Protein AF-A0AAT9I4E6-F1 (afdb_monomer)

Secondary structure (DSSP, 8-state):
-------PPP-----PPPPP------------PPPHHHHHHHHHHHHHHHHHHHHHHHHHHT-----GGGSSSTTSS--S--------PPPPS-EEEEEEPSGGGGGT-EEEEEE-SS-EEEEEEEEEESSS--BTTTBEEEEEESB----TT-PPEEEE-PBPTT-S-HHHHHHHHHHHS-SSEEE-TTSSSHHHHHHHHHHHHBTT-SS--GGG---TTTTSPPPPB--EE--SSPPP-

pLDDT: mean 79.53, std 17.93, range [42.03, 98.62]

Mean predicted aligned error: 14.97 Å

Structure (mmCIF, N/CA/C/O backbone):
data_AF-A0AAT9I4E6-F1
#
_entry.id   AF-A0AAT9I4E6-F1
#
loop_
_atom_site.group_PDB
_atom_site.id
_atom_site.type_symbol
_atom_site.label_atom_id
_atom_site.label_alt_id
_atom_site.label_comp_id
_atom_site.label_asym_id
_atom_site.label_entity_id
_atom_site.label_seq_id
_atom_site.pdbx_PDB_ins_code
_atom_site.Cartn_x
_atom_site.Cartn_y
_atom_site.Cartn_z
_atom_site.occupancy
_atom_site.B_iso_or_equiv
_atom_site.auth_seq_id
_atom_site.auth_comp_id
_atom_site.auth_asym_id
_atom_site.auth_atom_id
_atom_site.pdbx_PDB_model_num
ATOM 1 N N . MET A 1 1 ? 58.469 -2.435 26.696 1.00 46.56 1 MET A N 1
ATOM 2 C CA . MET A 1 1 ? 58.457 -0.958 26.634 1.00 46.56 1 MET A CA 1
ATOM 3 C C . MET A 1 1 ? 58.668 -0.538 25.185 1.00 46.56 1 MET A C 1
ATOM 5 O O . MET A 1 1 ? 59.803 -0.496 24.743 1.00 46.56 1 MET A O 1
ATOM 9 N N . HIS A 1 2 ? 57.598 -0.315 24.419 1.00 46.75 2 HIS A N 1
ATOM 10 C CA . HIS A 1 2 ? 57.695 0.202 23.050 1.00 46.75 2 HIS A CA 1
ATOM 11 C C . HIS A 1 2 ? 56.899 1.505 22.969 1.00 46.75 2 HIS A C 1
ATOM 13 O O . HIS A 1 2 ? 55.672 1.503 23.023 1.00 46.75 2 HIS A O 1
ATOM 19 N N . HIS A 1 3 ? 57.640 2.611 22.906 1.00 47.84 3 HIS A N 1
ATOM 20 C CA . HIS A 1 3 ? 57.149 3.952 22.615 1.00 47.84 3 HIS A CA 1
ATOM 21 C C . HIS A 1 3 ? 56.718 4.023 21.147 1.00 47.84 3 HIS A C 1
ATOM 23 O O . HIS A 1 3 ? 57.514 3.715 20.261 1.00 47.84 3 HIS A O 1
ATOM 29 N N . LEU A 1 4 ? 55.492 4.476 20.880 1.00 58.50 4 LEU A N 1
ATOM 30 C CA . LEU A 1 4 ? 55.044 4.823 19.532 1.00 58.50 4 LEU A CA 1
ATOM 31 C C . LEU A 1 4 ? 54.516 6.259 19.534 1.00 58.50 4 LEU A C 1
ATOM 33 O O . LEU A 1 4 ? 53.600 6.610 20.275 1.00 58.50 4 LEU A O 1
ATOM 37 N N . LEU A 1 5 ? 55.202 7.087 18.742 1.00 59.53 5 LEU A N 1
ATOM 38 C CA . LEU A 1 5 ? 55.040 8.530 18.614 1.00 59.53 5 LEU A CA 1
ATOM 39 C C . LEU A 1 5 ? 53.662 8.920 18.059 1.00 59.53 5 LEU A C 1
ATOM 41 O O . LEU A 1 5 ? 53.265 8.463 16.987 1.00 59.53 5 LEU A O 1
ATOM 45 N N . GLN A 1 6 ? 53.001 9.867 18.726 1.00 57.88 6 GLN A N 1
ATOM 46 C CA . GLN A 1 6 ? 51.886 10.639 18.175 1.00 57.88 6 GLN A CA 1
ATOM 47 C C . GLN A 1 6 ? 52.426 11.775 17.292 1.00 57.88 6 GLN A C 1
ATOM 49 O O . GLN A 1 6 ? 53.184 12.629 17.749 1.00 57.88 6 GLN A O 1
ATOM 54 N N . LYS A 1 7 ? 52.028 11.795 16.014 1.00 61.72 7 LYS A N 1
ATOM 55 C CA . LYS A 1 7 ? 52.248 12.926 15.101 1.00 61.72 7 LYS A CA 1
ATOM 56 C C . LYS A 1 7 ? 51.013 13.825 15.115 1.00 61.72 7 LYS A C 1
ATOM 58 O O . LYS A 1 7 ? 49.943 13.415 14.673 1.00 61.72 7 LYS A O 1
ATOM 63 N N . HIS A 1 8 ? 51.177 15.052 15.594 1.00 56.16 8 HIS A N 1
ATOM 64 C CA . HIS A 1 8 ? 50.179 16.111 15.475 1.00 56.16 8 HIS A CA 1
ATOM 65 C C . HIS A 1 8 ? 50.241 16.717 14.067 1.00 56.16 8 HIS A C 1
ATOM 67 O O . HIS A 1 8 ? 51.306 17.138 13.622 1.00 56.16 8 HIS A O 1
ATOM 73 N N . SER A 1 9 ? 49.103 16.759 13.369 1.00 66.50 9 SER A N 1
ATOM 74 C CA . SER A 1 9 ? 48.950 17.497 12.109 1.00 66.50 9 SER A CA 1
ATOM 75 C C . SER A 1 9 ? 48.307 18.852 12.392 1.00 66.50 9 SER A C 1
ATOM 77 O O . SER A 1 9 ? 47.292 18.930 13.082 1.00 66.50 9 SER A O 1
ATOM 79 N N . ALA A 1 10 ? 48.933 19.913 11.886 1.00 54.28 10 ALA A N 1
ATOM 80 C CA . ALA A 1 10 ? 48.506 21.296 12.045 1.00 54.28 10 ALA A CA 1
ATOM 81 C C . ALA A 1 10 ? 47.380 21.647 11.059 1.00 54.28 10 ALA A C 1
ATOM 83 O O . ALA A 1 10 ? 47.494 21.402 9.859 1.00 54.28 10 ALA A O 1
ATOM 84 N N . THR A 1 11 ? 46.312 22.260 11.566 1.00 58.81 11 THR A N 1
ATOM 85 C CA . THR A 1 11 ? 45.179 22.748 10.771 1.00 58.81 11 THR A CA 1
ATOM 86 C C . THR A 1 11 ? 45.408 24.211 10.392 1.00 58.81 11 THR A C 1
ATOM 88 O O . THR A 1 11 ? 45.395 25.094 11.249 1.00 58.81 11 THR A O 1
ATOM 91 N N . THR A 1 12 ? 45.609 24.487 9.103 1.00 64.38 12 THR A N 1
ATOM 92 C CA . THR A 1 12 ? 45.688 25.851 8.560 1.00 64.38 12 THR A CA 1
ATOM 93 C C . THR A 1 12 ? 44.283 26.421 8.356 1.00 64.38 12 THR A C 1
ATOM 95 O O . THR A 1 12 ? 43.506 25.918 7.548 1.00 64.38 12 THR A O 1
ATOM 98 N N . VAL A 1 13 ? 43.959 27.497 9.074 1.00 60.12 13 VAL A N 1
ATOM 99 C CA . VAL A 1 13 ? 42.713 28.263 8.917 1.00 60.12 13 VAL A CA 1
ATOM 100 C C . VAL A 1 13 ? 42.859 29.217 7.728 1.00 60.12 13 VAL A C 1
ATOM 102 O O . VAL A 1 13 ? 43.607 30.191 7.797 1.00 60.12 13 VAL A O 1
ATOM 105 N N . GLN A 1 14 ? 42.140 28.959 6.632 1.00 59.75 14 GLN A N 1
ATOM 106 C CA . GLN A 1 14 ? 42.026 29.916 5.530 1.00 59.75 14 GLN A CA 1
ATOM 107 C C . GLN A 1 14 ? 40.954 30.971 5.831 1.00 59.75 14 GLN A C 1
ATOM 109 O O . GLN A 1 14 ? 39.780 30.669 6.040 1.00 59.75 14 GLN A O 1
ATOM 114 N N . LYS A 1 15 ? 41.384 32.234 5.840 1.00 60.75 15 LYS A N 1
ATOM 115 C CA . LYS A 1 15 ? 40.565 33.426 6.076 1.00 60.75 15 LYS A CA 1
ATOM 116 C C . LYS A 1 15 ? 39.804 33.774 4.788 1.00 60.75 15 LYS A C 1
ATOM 118 O O . LYS A 1 15 ? 40.405 34.203 3.806 1.00 60.75 15 LYS A O 1
ATOM 123 N N . LYS A 1 16 ? 38.488 33.550 4.775 1.00 62.12 16 LYS A N 1
ATOM 124 C CA . LYS A 1 16 ? 37.612 33.795 3.616 1.00 62.12 16 LYS A CA 1
ATOM 125 C C . LYS A 1 16 ? 37.254 35.288 3.526 1.00 62.12 16 LYS A C 1
ATOM 127 O O . LYS A 1 16 ? 36.795 35.875 4.501 1.00 62.12 16 LYS A O 1
ATOM 132 N N . LYS A 1 17 ? 37.508 35.890 2.361 1.00 65.31 17 LYS A N 1
ATOM 133 C CA . LYS A 1 17 ? 37.234 37.296 2.008 1.00 65.31 17 LYS A CA 1
ATOM 134 C C . LYS A 1 17 ? 35.711 37.549 1.931 1.00 65.31 17 LYS A C 1
ATOM 136 O O . LYS A 1 17 ? 35.013 36.682 1.402 1.00 65.31 17 LYS A O 1
ATOM 141 N N . PRO A 1 18 ? 35.182 38.684 2.430 1.00 59.28 18 PRO A N 1
ATOM 142 C CA . PRO A 1 18 ? 33.759 38.999 2.317 1.00 59.28 18 PRO A CA 1
ATOM 143 C C . PRO A 1 18 ? 33.410 39.414 0.874 1.00 59.28 18 PRO A C 1
ATOM 145 O O . PRO A 1 18 ? 34.194 40.148 0.264 1.00 59.28 18 PRO A O 1
ATOM 148 N N . PRO A 1 19 ? 32.281 38.945 0.309 1.00 61.16 19 PRO A N 1
ATOM 149 C CA . PRO A 1 19 ? 31.839 39.367 -1.010 1.00 61.16 19 PRO A CA 1
ATOM 150 C C . PRO A 1 19 ? 31.185 40.751 -0.981 1.00 61.16 19 PRO A C 1
ATOM 152 O O . PRO A 1 19 ? 30.539 41.162 -0.019 1.00 61.16 19 PRO A O 1
ATOM 155 N N . GLU A 1 20 ? 31.425 41.436 -2.087 1.00 57.31 20 GLU A N 1
ATOM 156 C CA . GLU A 1 20 ? 31.132 42.823 -2.400 1.00 57.31 20 GLU A CA 1
ATOM 157 C C . GLU A 1 20 ? 29.655 43.035 -2.776 1.00 57.31 20 GLU A C 1
ATOM 159 O O . GLU A 1 20 ? 28.959 42.126 -3.224 1.00 57.31 20 GLU A O 1
ATOM 164 N N . SER A 1 21 ? 29.220 44.267 -2.530 1.00 56.69 21 SER A N 1
ATOM 165 C CA . SER A 1 21 ? 27.888 44.865 -2.632 1.00 56.69 21 SER A CA 1
ATOM 166 C C . SER A 1 21 ? 26.985 44.433 -3.800 1.00 56.69 21 SER A C 1
ATOM 168 O O . SER A 1 21 ? 27.405 44.273 -4.941 1.00 56.69 21 SER A O 1
ATOM 170 N N . ALA A 1 22 ? 25.692 44.370 -3.474 1.00 54.97 22 ALA A N 1
ATOM 171 C CA . ALA A 1 22 ? 24.547 44.019 -4.302 1.00 54.97 22 ALA A CA 1
ATOM 172 C C . ALA A 1 22 ? 24.282 44.953 -5.499 1.00 54.97 22 ALA A C 1
ATOM 174 O O . ALA A 1 22 ? 24.387 46.175 -5.396 1.00 54.97 22 ALA A O 1
ATOM 175 N N . ALA A 1 23 ? 23.796 44.350 -6.587 1.00 56.53 23 ALA A N 1
ATOM 176 C CA . ALA A 1 23 ? 23.037 45.001 -7.652 1.00 56.53 23 ALA A CA 1
ATOM 177 C C . ALA A 1 23 ? 21.577 44.482 -7.638 1.00 56.53 23 ALA A C 1
ATOM 179 O O . ALA A 1 23 ? 21.344 43.341 -7.224 1.00 56.53 23 ALA A O 1
ATOM 180 N N . PRO A 1 24 ? 20.582 45.288 -8.058 1.00 56.53 24 PRO A N 1
ATOM 181 C CA . PRO A 1 24 ? 19.169 44.936 -7.955 1.00 56.53 24 PRO A CA 1
ATOM 182 C C . PRO A 1 24 ? 18.777 43.827 -8.943 1.00 56.53 24 PRO A C 1
ATOM 184 O O . PRO A 1 24 ? 18.928 43.953 -10.158 1.00 56.53 24 PRO A O 1
ATOM 187 N N . PHE A 1 25 ? 18.246 42.736 -8.391 1.00 46.53 25 PHE A N 1
ATOM 188 C CA . PHE A 1 25 ? 17.694 41.594 -9.114 1.00 46.53 25 PHE A CA 1
ATOM 189 C C . PHE A 1 25 ? 16.379 41.973 -9.811 1.00 46.53 25 PHE A C 1
ATOM 191 O O . PHE A 1 25 ? 15.348 42.151 -9.163 1.00 46.53 25 PHE A O 1
ATOM 198 N N . PHE A 1 26 ? 16.385 42.001 -11.142 1.00 53.72 26 PHE A N 1
ATOM 199 C CA . PHE A 1 26 ? 15.174 41.736 -11.914 1.00 53.72 26 PHE A CA 1
ATOM 200 C C . PHE A 1 26 ? 14.861 40.245 -11.780 1.00 53.72 26 PHE A C 1
ATOM 202 O O . PHE A 1 26 ? 15.613 39.407 -12.273 1.00 53.72 26 PHE A O 1
ATOM 209 N N . ALA A 1 27 ? 13.780 39.908 -11.074 1.00 48.88 27 ALA A N 1
ATOM 210 C CA . ALA A 1 27 ? 13.338 38.528 -10.917 1.00 48.88 27 ALA A CA 1
ATOM 211 C C . ALA A 1 27 ? 12.970 37.938 -12.294 1.00 48.88 27 ALA A C 1
ATOM 213 O O . ALA A 1 27 ? 12.022 38.419 -12.926 1.00 48.88 27 ALA A O 1
ATOM 214 N N . PRO A 1 28 ? 13.676 36.903 -12.786 1.00 47.38 28 PRO A N 1
ATOM 215 C CA . PRO A 1 28 ? 13.222 36.181 -13.958 1.00 47.38 28 PRO A CA 1
ATOM 216 C C . PRO A 1 28 ? 11.932 35.449 -13.585 1.00 47.38 28 PRO A C 1
ATOM 218 O O . PRO A 1 28 ? 11.860 34.761 -12.566 1.00 47.38 28 PRO A O 1
ATOM 221 N N . ARG A 1 29 ? 10.892 35.590 -14.412 1.00 48.22 29 ARG A N 1
ATOM 222 C CA . ARG A 1 29 ? 9.720 34.715 -14.345 1.00 48.22 29 ARG A CA 1
ATOM 223 C C . ARG A 1 29 ? 10.206 33.288 -14.588 1.00 48.22 29 ARG A C 1
ATOM 225 O O . ARG A 1 29 ? 10.479 32.916 -15.727 1.00 48.22 29 ARG A O 1
ATOM 232 N N . CYS A 1 30 ? 10.349 32.506 -13.521 1.00 42.03 30 CYS A N 1
ATOM 233 C CA . CYS A 1 30 ? 10.599 31.078 -13.615 1.00 42.03 30 CYS A CA 1
ATOM 234 C C . CYS A 1 30 ? 9.418 30.445 -14.352 1.00 42.03 30 CYS A C 1
ATOM 236 O O . CYS A 1 30 ? 8.353 30.231 -13.777 1.00 42.03 30 CYS A O 1
ATOM 238 N N . VAL A 1 31 ? 9.603 30.155 -15.637 1.00 49.25 31 VAL A N 1
ATOM 239 C CA . VAL A 1 31 ? 8.785 29.170 -16.336 1.00 49.25 31 VAL A CA 1
ATOM 240 C C . VAL A 1 31 ? 9.033 27.862 -15.592 1.00 49.25 31 VAL A C 1
ATOM 242 O O . VAL A 1 31 ? 10.114 27.286 -15.718 1.00 49.25 31 VAL A O 1
ATOM 245 N N . GLN A 1 32 ? 8.090 27.441 -14.745 1.00 53.19 32 GLN A N 1
ATOM 246 C CA . GLN A 1 32 ? 8.125 26.124 -14.116 1.00 53.19 32 GLN A CA 1
ATOM 247 C C . GLN A 1 32 ? 8.071 25.091 -15.242 1.00 53.19 32 GLN A C 1
ATOM 249 O O . GLN A 1 32 ? 7.005 24.759 -15.757 1.00 53.19 32 GLN A O 1
ATOM 254 N N . ARG A 1 33 ? 9.243 24.638 -15.692 1.00 54.16 33 ARG A N 1
ATOM 255 C CA . ARG A 1 33 ? 9.335 23.482 -16.575 1.00 54.16 33 ARG A CA 1
ATOM 256 C C . ARG A 1 33 ? 8.744 22.311 -15.805 1.00 54.16 33 ARG A C 1
ATOM 258 O O . ARG A 1 33 ? 9.140 22.071 -14.663 1.00 54.16 33 ARG A O 1
ATOM 265 N N . LYS A 1 34 ? 7.774 21.632 -16.416 1.00 57.00 34 LYS A N 1
ATOM 266 C CA . LYS A 1 34 ? 7.203 20.408 -15.860 1.00 57.00 34 LYS A CA 1
ATOM 267 C C . LYS A 1 34 ? 8.344 19.441 -15.554 1.00 57.00 34 LYS A C 1
ATOM 269 O O . LYS A 1 34 ? 9.343 19.388 -16.273 1.00 57.00 34 LYS A O 1
ATOM 274 N N . CYS A 1 35 ? 8.218 18.715 -14.451 1.00 59.16 35 CYS A N 1
ATOM 275 C CA . CYS A 1 35 ? 9.202 17.712 -14.094 1.00 59.16 35 CYS A CA 1
ATOM 276 C C . CYS A 1 35 ? 9.270 16.650 -15.209 1.00 59.16 35 CYS A C 1
ATOM 278 O O . CYS A 1 35 ? 8.239 16.301 -15.775 1.00 59.16 35 CYS A O 1
ATOM 280 N N . ALA A 1 36 ? 10.453 16.116 -15.534 1.00 57.16 36 ALA A N 1
ATOM 281 C CA . ALA A 1 36 ? 10.579 15.111 -16.602 1.00 57.16 36 ALA A CA 1
ATOM 282 C C . ALA A 1 36 ? 9.683 13.877 -16.353 1.00 57.16 36 ALA A C 1
ATOM 284 O O . ALA A 1 36 ? 9.193 13.254 -17.288 1.00 57.16 36 ALA A O 1
ATOM 285 N N . HIS A 1 37 ? 9.408 13.567 -15.082 1.00 50.44 37 HIS A N 1
ATOM 286 C CA . HIS A 1 37 ? 8.459 12.527 -14.692 1.00 50.44 37 HIS A CA 1
ATOM 287 C C . HIS A 1 37 ? 7.008 12.885 -15.052 1.00 50.44 37 HIS A C 1
ATOM 289 O O . HIS A 1 37 ? 6.289 12.044 -15.574 1.00 50.44 37 HIS A O 1
ATOM 295 N N . CYS A 1 38 ? 6.624 14.145 -14.856 1.00 59.41 38 CYS A N 1
ATOM 296 C CA . CYS A 1 38 ? 5.320 14.698 -15.194 1.00 59.41 38 CYS A CA 1
ATOM 297 C C . CYS A 1 38 ? 5.100 14.674 -16.718 1.00 59.41 38 CYS A C 1
ATOM 299 O O . CYS A 1 38 ? 4.010 14.362 -17.185 1.00 59.41 38 CYS A O 1
ATOM 301 N N . GLU A 1 39 ? 6.141 14.973 -17.504 1.00 69.88 39 GLU A N 1
ATOM 302 C CA . GLU A 1 39 ? 6.081 14.906 -18.972 1.00 69.88 39 GLU A CA 1
ATOM 303 C C . GLU A 1 39 ? 5.961 13.462 -19.483 1.00 69.88 39 GLU A C 1
ATOM 305 O O . GLU A 1 39 ? 5.195 13.193 -20.410 1.00 69.88 39 GLU A O 1
ATOM 310 N N . GLU A 1 40 ? 6.685 12.516 -18.876 1.00 68.62 40 GLU A N 1
ATOM 311 C CA . GLU A 1 40 ? 6.576 11.089 -19.205 1.00 68.62 40 GLU A CA 1
ATOM 312 C C . GLU A 1 40 ? 5.190 10.536 -18.822 1.00 68.62 40 GLU A C 1
ATOM 314 O O . GLU A 1 40 ? 4.570 9.802 -19.593 1.00 68.62 40 GLU A O 1
ATOM 319 N N . GLU A 1 41 ? 4.653 10.941 -17.667 1.00 61.56 41 GLU A N 1
ATOM 320 C CA . GLU A 1 41 ? 3.290 10.608 -17.252 1.00 61.56 41 GLU A CA 1
ATOM 321 C C . GLU A 1 41 ? 2.236 11.205 -18.187 1.00 61.56 41 GLU A C 1
ATOM 323 O O . GLU A 1 41 ? 1.282 10.504 -18.528 1.00 61.56 41 GLU A O 1
ATOM 328 N N . GLU A 1 42 ? 2.409 12.443 -18.662 1.00 73.12 42 GLU A N 1
ATOM 329 C CA . GLU A 1 42 ? 1.519 13.051 -19.659 1.00 73.12 42 GLU A CA 1
ATOM 330 C C . GLU A 1 42 ? 1.537 12.272 -20.979 1.00 73.12 42 GLU A C 1
ATOM 332 O O . GLU A 1 42 ? 0.474 11.986 -21.532 1.00 73.12 42 GLU A O 1
ATOM 337 N N . LYS A 1 43 ? 2.710 11.844 -21.463 1.00 76.81 43 LYS A N 1
ATOM 338 C CA . LYS A 1 43 ? 2.810 11.005 -22.672 1.00 76.81 43 LYS A CA 1
ATOM 339 C C . LYS A 1 43 ? 2.100 9.668 -22.495 1.00 76.81 43 LYS A C 1
ATOM 341 O O . LYS A 1 43 ? 1.331 9.255 -23.364 1.00 76.81 43 LYS A O 1
ATOM 346 N N . GLN A 1 44 ? 2.298 9.013 -21.353 1.00 70.38 44 GLN A N 1
ATOM 347 C CA . GLN A 1 44 ? 1.583 7.778 -21.050 1.00 70.38 44 GLN A CA 1
ATOM 348 C C . GLN A 1 44 ? 0.075 8.015 -20.877 1.00 70.38 44 GLN A C 1
ATOM 350 O O . GLN A 1 44 ? -0.723 7.159 -21.251 1.00 70.38 44 GLN A O 1
ATOM 355 N N . GLN A 1 45 ? -0.353 9.165 -20.343 1.00 71.19 45 GLN A N 1
ATOM 356 C CA . GLN A 1 45 ? -1.767 9.542 -20.291 1.00 71.19 45 GLN A CA 1
ATOM 357 C C . GLN A 1 45 ? -2.359 9.734 -21.692 1.00 71.19 45 GLN A C 1
ATOM 359 O O . GLN A 1 45 ? -3.489 9.304 -21.910 1.00 71.19 45 GLN A O 1
ATOM 364 N N . VAL A 1 46 ? -1.625 10.328 -22.640 1.00 80.56 46 VAL A N 1
ATOM 365 C CA . VAL A 1 46 ? -2.073 10.469 -24.037 1.00 80.56 46 VAL A CA 1
ATOM 366 C C . VAL A 1 46 ? -2.250 9.096 -24.684 1.00 80.56 46 VAL A C 1
ATOM 368 O O . VAL A 1 46 ? -3.342 8.801 -25.161 1.00 80.56 46 VAL A O 1
ATOM 371 N N . GLN A 1 47 ? -1.254 8.210 -24.588 1.00 78.56 47 GLN A N 1
ATOM 372 C CA . GLN A 1 47 ? -1.375 6.842 -25.115 1.00 78.56 47 GLN A CA 1
ATOM 373 C C . GLN A 1 47 ? -2.533 6.066 -24.464 1.00 78.56 47 GLN A C 1
ATOM 375 O O . GLN A 1 47 ? -3.293 5.373 -25.141 1.00 78.56 47 GLN A O 1
ATOM 380 N N . ARG A 1 48 ? -2.731 6.217 -23.146 1.00 68.31 48 ARG A N 1
ATOM 381 C CA . ARG A 1 48 ? -3.869 5.612 -22.434 1.00 68.31 48 ARG A CA 1
ATOM 382 C C . ARG A 1 48 ? -5.219 6.182 -22.894 1.00 68.31 48 ARG A C 1
ATOM 384 O O . ARG A 1 48 ? -6.184 5.427 -22.981 1.00 68.31 48 ARG A O 1
ATOM 391 N N . LYS A 1 49 ? -5.308 7.484 -23.199 1.00 80.19 49 LYS A N 1
ATOM 392 C CA . LYS A 1 49 ? -6.522 8.124 -23.745 1.00 80.19 49 LYS A CA 1
ATOM 393 C C . LYS A 1 49 ? -6.851 7.622 -25.150 1.00 80.19 49 LYS A C 1
ATOM 395 O O . LYS A 1 49 ? -8.016 7.337 -25.424 1.00 80.19 49 LYS A O 1
ATOM 400 N N . GLU A 1 50 ? -5.847 7.459 -26.007 1.00 87.62 50 GLU A N 1
ATOM 401 C CA . GLU A 1 50 ? -6.033 6.888 -27.345 1.00 87.62 50 GLU A CA 1
ATOM 402 C C . GLU A 1 50 ? -6.569 5.455 -27.253 1.00 87.62 50 GLU A C 1
ATOM 404 O O . GLU A 1 50 ? -7.594 5.137 -27.855 1.00 87.62 50 GLU A O 1
ATOM 409 N N . MET A 1 51 ? -5.970 4.622 -26.396 1.00 79.19 51 MET A N 1
ATOM 410 C CA . MET A 1 51 ? -6.427 3.245 -26.179 1.00 79.19 51 MET A CA 1
ATOM 411 C C . MET A 1 51 ? -7.853 3.174 -25.604 1.00 79.19 51 MET A C 1
ATOM 413 O O . MET A 1 51 ? -8.650 2.341 -26.029 1.00 79.19 51 MET A O 1
ATOM 417 N N . ASN A 1 52 ? -8.219 4.078 -24.689 1.00 73.00 52 ASN A N 1
ATOM 418 C CA . ASN A 1 52 ? -9.586 4.164 -24.165 1.00 73.00 52 ASN A CA 1
ATOM 419 C C . ASN A 1 52 ? -10.612 4.555 -25.227 1.00 73.00 52 ASN A C 1
ATOM 421 O O . ASN A 1 52 ? -11.711 4.008 -25.237 1.00 73.00 52 ASN A O 1
ATOM 425 N N . THR A 1 53 ? -10.250 5.468 -26.129 1.00 86.25 53 THR A N 1
ATOM 426 C CA . THR A 1 53 ? -11.118 5.853 -27.251 1.00 86.25 53 THR A CA 1
ATOM 427 C C . THR A 1 53 ? -11.418 4.644 -28.138 1.00 86.25 53 THR A C 1
ATOM 429 O O . THR A 1 53 ? -12.557 4.445 -28.558 1.00 86.25 53 THR A O 1
ATOM 432 N N . VAL A 1 54 ? -10.417 3.787 -28.366 1.00 84.75 54 VAL A N 1
ATOM 433 C CA . VAL A 1 54 ? -10.582 2.538 -29.123 1.00 84.75 54 VAL A CA 1
ATOM 434 C C . VAL A 1 54 ? -11.507 1.555 -28.394 1.00 84.75 54 VAL A C 1
ATOM 436 O O . VAL A 1 54 ? -12.413 1.007 -29.018 1.00 84.75 54 VAL A O 1
ATOM 439 N N . ILE A 1 55 ? -11.337 1.365 -27.080 1.00 75.38 55 ILE A N 1
ATOM 440 C CA . ILE A 1 55 ? -12.181 0.457 -26.279 1.00 75.38 55 ILE A CA 1
ATOM 441 C C . ILE A 1 55 ? -13.633 0.948 -26.217 1.00 75.38 55 ILE A C 1
ATOM 443 O O . ILE A 1 55 ? -14.557 0.158 -26.391 1.00 75.38 55 ILE A O 1
ATOM 447 N N . GLN A 1 56 ? -13.854 2.246 -25.990 1.00 77.38 56 GLN A N 1
ATOM 448 C CA . GLN A 1 56 ? -15.202 2.818 -25.961 1.00 77.38 56 GLN A CA 1
ATOM 449 C C . GLN A 1 56 ? -15.918 2.632 -27.294 1.00 77.38 56 GLN A C 1
ATOM 451 O O . GLN A 1 56 ? -17.072 2.208 -27.307 1.00 77.38 56 GLN A O 1
ATOM 456 N N . LYS A 1 57 ? -15.219 2.888 -28.404 1.00 87.62 57 LYS A N 1
ATOM 457 C CA . LYS A 1 57 ? -15.757 2.647 -29.741 1.00 87.62 57 LYS A CA 1
ATOM 458 C C . LYS A 1 57 ? -16.149 1.181 -29.923 1.00 87.62 57 LYS A C 1
ATOM 460 O O . LYS A 1 57 ? -17.273 0.897 -30.314 1.00 87.62 57 LYS A O 1
ATOM 465 N N . TRP A 1 58 ? -15.269 0.261 -29.536 1.00 83.00 58 TRP A N 1
ATOM 466 C CA . TRP A 1 58 ? -15.551 -1.169 -29.619 1.00 83.00 58 TRP A CA 1
ATOM 467 C C . TRP A 1 5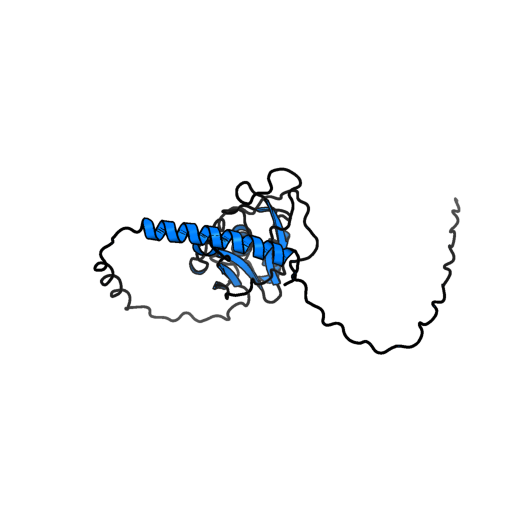8 ? -16.770 -1.586 -28.779 1.00 83.00 58 TRP A C 1
ATOM 469 O O . TRP A 1 58 ? -17.593 -2.364 -29.249 1.00 83.00 58 TRP A O 1
ATOM 479 N N . ASN A 1 59 ? -16.942 -1.041 -27.572 1.00 77.56 59 ASN A N 1
ATOM 480 C CA . ASN A 1 59 ? -18.111 -1.331 -26.736 1.00 77.56 59 ASN A CA 1
ATOM 481 C C . ASN A 1 59 ? -19.418 -0.788 -27.330 1.00 77.56 59 ASN A C 1
ATOM 483 O O . ASN A 1 59 ? -20.449 -1.439 -27.198 1.00 77.56 59 ASN A O 1
ATOM 487 N N . MET A 1 60 ? -19.390 0.378 -27.983 1.00 79.19 60 MET A N 1
ATOM 488 C CA . MET A 1 60 ? -20.567 0.910 -28.681 1.00 79.19 60 MET A CA 1
ATOM 489 C C . MET A 1 60 ? -20.951 0.044 -29.882 1.00 79.19 60 MET A C 1
ATOM 491 O O . MET A 1 60 ? -22.133 -0.213 -30.091 1.00 79.19 60 MET A O 1
ATOM 495 N N . ASP A 1 61 ? -19.957 -0.442 -30.625 1.00 82.94 61 ASP A N 1
ATOM 496 C CA . ASP A 1 61 ? -20.174 -1.279 -31.806 1.00 82.94 61 ASP A CA 1
ATOM 497 C C . ASP A 1 61 ? -20.673 -2.697 -31.446 1.00 82.94 61 ASP A C 1
ATOM 499 O O . ASP A 1 61 ? -21.255 -3.374 -32.291 1.00 82.94 61 ASP A O 1
ATOM 503 N N . ASN A 1 62 ? -20.475 -3.150 -30.198 1.00 79.94 62 ASN A N 1
ATOM 504 C CA . ASN A 1 62 ? -20.807 -4.508 -29.738 1.00 79.94 62 ASN A CA 1
ATOM 505 C C . ASN A 1 62 ? -21.829 -4.562 -28.586 1.00 79.94 62 ASN A C 1
ATOM 507 O O . ASN A 1 62 ? -22.007 -5.619 -27.976 1.00 79.94 62 ASN A O 1
ATOM 511 N N . ALA A 1 63 ? -22.491 -3.451 -28.252 1.00 75.25 63 ALA A N 1
ATOM 512 C CA . ALA A 1 63 ? -23.460 -3.433 -27.161 1.00 75.25 63 ALA A CA 1
ATOM 513 C C . ALA A 1 63 ? -24.665 -4.349 -27.481 1.00 75.25 63 ALA A C 1
ATOM 515 O O . ALA A 1 63 ? -25.317 -4.161 -28.512 1.00 75.25 63 ALA A O 1
ATOM 516 N N . PRO A 1 64 ? -24.999 -5.331 -26.620 1.00 64.50 64 PRO A N 1
ATOM 517 C CA . PRO A 1 64 ? -26.196 -6.139 -26.797 1.00 64.50 64 PRO A CA 1
ATOM 518 C C . PRO A 1 64 ? -27.445 -5.271 -26.610 1.00 64.50 64 PRO A C 1
ATOM 520 O O . PRO A 1 64 ? -27.558 -4.513 -25.647 1.00 64.50 64 PRO A O 1
ATOM 523 N N . ILE A 1 65 ? -28.396 -5.404 -27.534 1.00 61.69 65 ILE A N 1
ATOM 524 C CA . ILE A 1 65 ? -29.705 -4.747 -27.483 1.00 61.69 65 ILE A CA 1
ATOM 525 C C . ILE A 1 65 ? -30.514 -5.425 -26.364 1.00 61.69 65 ILE A C 1
ATOM 527 O O . ILE A 1 65 ? -31.137 -6.462 -26.579 1.00 61.69 65 ILE A O 1
ATOM 531 N N . GLY A 1 66 ? -30.410 -4.896 -25.144 1.00 55.41 66 GLY A N 1
ATOM 532 C CA . GLY A 1 66 ? -31.086 -5.400 -23.948 1.00 55.41 66 GLY A CA 1
ATOM 533 C C . GLY A 1 66 ? -32.330 -4.585 -23.589 1.00 55.41 66 GLY A C 1
ATOM 534 O O . GLY A 1 66 ? -32.294 -3.358 -23.591 1.00 55.41 66 GLY A O 1
ATOM 535 N N . ASP A 1 67 ? -33.410 -5.299 -23.279 1.00 52.84 67 ASP A N 1
ATOM 536 C CA . ASP A 1 67 ? -34.752 -4.811 -22.946 1.00 52.84 67 ASP A CA 1
ATOM 537 C C . ASP A 1 67 ? -34.806 -4.136 -21.546 1.00 52.84 67 ASP A C 1
ATOM 539 O O . ASP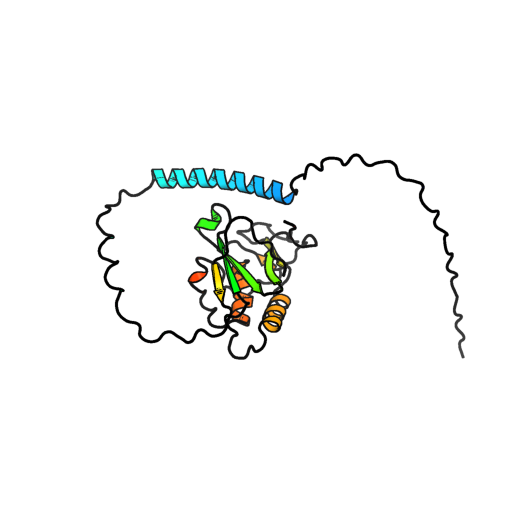 A 1 67 ? -34.453 -4.781 -20.550 1.00 52.84 67 ASP A O 1
ATOM 543 N N . PRO A 1 68 ? -35.198 -2.849 -21.433 1.00 53.72 68 PRO A N 1
ATOM 544 C CA . PRO A 1 68 ? -35.087 -2.052 -20.204 1.00 53.72 68 PRO A CA 1
ATOM 545 C C . PRO A 1 68 ? -36.130 -2.334 -19.100 1.00 53.72 68 PRO A C 1
ATOM 547 O O . PRO A 1 68 ? -36.067 -1.695 -18.049 1.00 53.72 68 PRO A O 1
ATOM 550 N N . GLU A 1 69 ? -37.075 -3.266 -19.260 1.00 51.00 69 GLU A N 1
ATOM 551 C CA . GLU A 1 69 ? -38.194 -3.413 -18.301 1.00 51.00 69 GLU A CA 1
ATOM 552 C C . GLU A 1 69 ? -37.932 -4.288 -17.055 1.00 51.00 69 GLU A C 1
ATOM 554 O O . GLU A 1 69 ? -38.788 -4.375 -16.173 1.00 51.00 69 GLU A O 1
ATOM 559 N N . ARG A 1 70 ? -36.761 -4.922 -16.900 1.00 52.94 70 ARG A N 1
ATOM 560 C CA . ARG A 1 70 ? -36.562 -5.951 -15.851 1.00 52.94 70 ARG A CA 1
ATOM 561 C C . ARG A 1 70 ? -35.982 -5.484 -14.506 1.00 52.94 70 ARG A C 1
ATOM 563 O O . ARG A 1 70 ? -35.873 -6.304 -13.599 1.00 52.94 70 ARG A O 1
ATOM 570 N N . ASP A 1 71 ? -35.650 -4.202 -14.341 1.00 47.53 71 ASP A N 1
ATOM 571 C CA . ASP A 1 71 ? -34.830 -3.719 -13.205 1.00 47.53 71 ASP A CA 1
ATOM 572 C C . ASP A 1 71 ? -35.610 -2.963 -12.100 1.00 47.53 71 ASP A C 1
ATOM 574 O O . ASP A 1 71 ? -35.044 -2.500 -11.109 1.00 47.53 71 ASP A O 1
ATOM 578 N N . VAL A 1 72 ? -36.937 -2.829 -12.227 1.00 51.78 72 VAL A N 1
ATOM 579 C CA . VAL A 1 72 ? -37.748 -2.011 -11.297 1.00 51.78 72 VAL A CA 1
ATOM 580 C C . VAL A 1 72 ? -38.231 -2.792 -10.063 1.00 51.78 72 VAL A C 1
ATOM 582 O O . VAL A 1 72 ? -38.548 -2.187 -9.042 1.00 51.78 72 VAL A O 1
ATOM 585 N N . HIS A 1 73 ? -38.237 -4.129 -10.086 1.00 46.59 73 HIS A N 1
ATOM 586 C CA . HIS A 1 73 ? -38.843 -4.924 -9.003 1.00 46.59 73 HIS A CA 1
ATOM 587 C C . HIS A 1 73 ? -37.898 -5.324 -7.856 1.00 46.59 73 HIS A C 1
ATOM 589 O O . HIS A 1 73 ? -38.377 -5.686 -6.787 1.00 46.59 73 HIS A O 1
ATOM 595 N N . LEU A 1 74 ? -3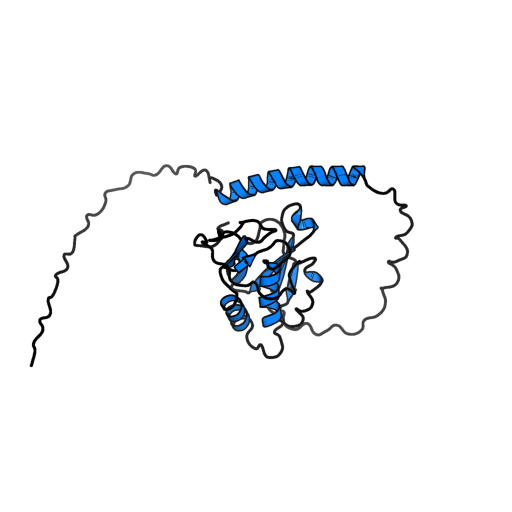6.572 -5.216 -8.009 1.00 49.16 74 LEU A N 1
ATOM 596 C CA . LEU A 1 74 ? -35.624 -5.676 -6.976 1.00 49.16 74 LEU A CA 1
ATOM 597 C C . LEU A 1 74 ? -35.283 -4.637 -5.891 1.00 49.16 74 LEU A C 1
ATOM 599 O O . LEU A 1 74 ? -34.581 -4.956 -4.934 1.00 49.16 74 LEU A O 1
ATOM 603 N N . ARG A 1 75 ? -35.759 -3.391 -6.009 1.00 50.47 75 ARG A N 1
ATOM 604 C CA . ARG A 1 75 ? -35.367 -2.289 -5.107 1.00 50.47 75 ARG A CA 1
ATOM 605 C C . ARG A 1 75 ? -36.294 -2.047 -3.912 1.00 50.47 75 ARG A C 1
ATOM 607 O O . ARG A 1 75 ? -35.976 -1.179 -3.104 1.00 50.47 75 ARG A O 1
ATOM 614 N N . GLN A 1 76 ? -37.401 -2.778 -3.765 1.00 46.47 76 GLN A N 1
ATOM 615 C CA . GLN A 1 76 ? -38.468 -2.379 -2.832 1.00 46.47 76 GLN A CA 1
ATOM 616 C C . GLN A 1 76 ? -38.579 -3.195 -1.525 1.00 46.47 76 GLN A C 1
ATOM 618 O O . GLN A 1 76 ? -39.373 -2.821 -0.669 1.00 46.47 76 GLN A O 1
ATOM 623 N N . GLU A 1 77 ? -37.757 -4.229 -1.297 1.00 45.50 77 GLU A N 1
ATOM 624 C CA . GLU A 1 77 ? -37.906 -5.134 -0.129 1.00 45.50 77 GLU A CA 1
ATOM 625 C C . GLU A 1 77 ? -36.844 -5.022 0.992 1.00 45.50 77 GLU A C 1
ATOM 627 O O . GLU A 1 77 ? -36.831 -5.843 1.904 1.00 45.50 77 GLU A O 1
ATOM 632 N N . LEU A 1 78 ? -35.972 -4.005 1.013 1.00 52.94 78 LEU A N 1
ATOM 633 C CA . LEU A 1 78 ? -34.898 -3.890 2.030 1.00 52.94 78 LEU A CA 1
ATOM 634 C C . LEU A 1 78 ? -35.060 -2.734 3.034 1.00 52.94 78 LEU A C 1
ATOM 636 O O . LEU A 1 78 ? -34.090 -2.302 3.653 1.00 52.94 78 LEU A O 1
ATOM 640 N N . ALA A 1 79 ? -36.283 -2.239 3.228 1.00 47.16 79 ALA A N 1
ATOM 641 C CA . ALA A 1 79 ? -36.565 -1.089 4.090 1.00 47.16 79 ALA A CA 1
ATOM 642 C C . ALA A 1 79 ? -37.323 -1.442 5.382 1.00 47.16 79 ALA A C 1
ATOM 644 O O . ALA A 1 79 ? -38.203 -0.690 5.799 1.00 47.16 79 ALA A O 1
ATOM 645 N N . THR A 1 80 ? -36.977 -2.543 6.057 1.00 51.53 80 THR A N 1
ATOM 646 C CA . THR A 1 80 ? -37.519 -2.794 7.402 1.00 51.53 80 THR A CA 1
ATOM 647 C C . THR A 1 80 ? -36.573 -3.612 8.283 1.00 51.53 80 THR A C 1
ATOM 649 O O . THR A 1 80 ? -36.274 -4.761 7.985 1.00 51.53 80 THR A O 1
ATOM 652 N N . ALA A 1 81 ? -36.204 -3.000 9.418 1.00 48.91 81 ALA A N 1
ATOM 653 C CA . ALA A 1 81 ? -35.585 -3.553 10.633 1.00 48.91 81 ALA A CA 1
ATOM 654 C C . ALA A 1 81 ? -34.052 -3.455 10.794 1.00 48.91 81 ALA A C 1
ATOM 656 O O . ALA A 1 81 ? -33.301 -4.343 10.408 1.00 48.91 81 ALA A O 1
ATOM 657 N N . THR A 1 82 ? -33.587 -2.459 11.564 1.00 50.56 82 THR A N 1
ATOM 658 C CA . THR A 1 82 ? -32.476 -2.681 12.515 1.00 50.56 82 THR A CA 1
ATOM 659 C C . THR A 1 82 ? -32.642 -1.808 13.773 1.00 50.56 82 THR A C 1
ATOM 661 O O . THR A 1 82 ? -32.476 -0.590 13.702 1.00 50.56 82 THR A O 1
ATOM 664 N N . PRO A 1 83 ? -32.972 -2.399 14.936 1.00 50.25 83 PRO A N 1
ATOM 665 C CA . PRO A 1 83 ? -32.887 -1.750 16.240 1.00 50.25 83 PRO A CA 1
ATOM 666 C C . PRO A 1 83 ? -31.449 -1.814 16.779 1.00 50.25 83 PRO A C 1
ATOM 668 O O . PRO A 1 83 ? -30.839 -2.880 16.788 1.00 50.25 83 PRO A O 1
ATOM 671 N N . GLY A 1 84 ? -30.945 -0.685 17.288 1.00 47.03 84 GLY A N 1
ATOM 672 C CA . GLY A 1 84 ? -29.700 -0.592 18.062 1.00 47.03 84 GLY A CA 1
ATOM 673 C C . GLY A 1 84 ? -28.544 0.056 17.301 1.00 47.03 84 GLY A C 1
ATOM 674 O O . GLY A 1 84 ? -27.726 -0.634 16.701 1.00 47.03 84 GLY A O 1
ATOM 675 N N . LEU A 1 85 ? -28.449 1.390 17.352 1.00 47.19 85 LEU A N 1
ATOM 676 C CA . LEU A 1 85 ? -27.276 2.108 16.850 1.00 47.19 85 LEU A CA 1
ATOM 677 C C . LEU A 1 85 ? -26.049 1.714 17.695 1.00 47.19 85 LEU A C 1
ATOM 679 O O . LEU A 1 85 ? -26.070 1.926 18.911 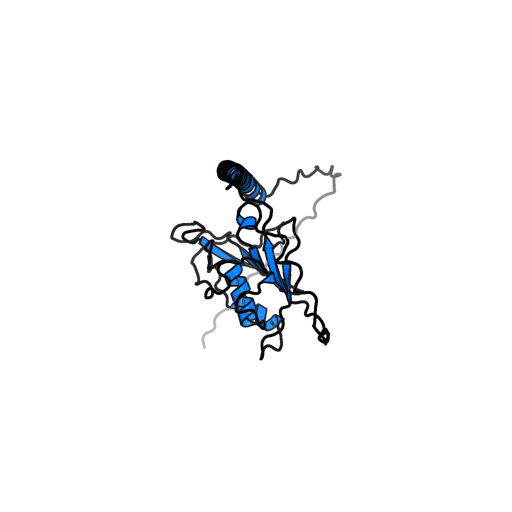1.00 47.19 85 LEU A O 1
ATOM 683 N N . PRO A 1 86 ? -24.992 1.139 17.095 1.00 58.59 86 PRO A N 1
ATOM 684 C CA . PRO A 1 86 ? -23.776 0.817 17.821 1.00 58.59 86 PRO A CA 1
ATOM 685 C C . PRO A 1 86 ? -23.158 2.107 18.362 1.00 58.59 86 PRO A C 1
ATOM 687 O O . PRO A 1 86 ? -23.070 3.114 17.659 1.00 58.59 86 PRO A O 1
ATOM 690 N N . VAL A 1 87 ? -22.731 2.067 19.624 1.00 52.78 87 VAL A N 1
ATOM 691 C CA . VAL A 1 87 ? -21.968 3.143 20.262 1.00 52.78 87 VAL A CA 1
ATOM 692 C C . VAL A 1 87 ? -20.760 3.455 19.378 1.00 52.78 87 VAL A C 1
ATOM 694 O O . VAL A 1 87 ? -19.875 2.618 19.197 1.00 52.78 87 VAL A O 1
ATOM 697 N N . VAL A 1 88 ? -20.753 4.652 18.789 1.00 56.72 88 VAL A N 1
ATOM 698 C CA . VAL A 1 88 ? -19.663 5.147 17.946 1.00 56.72 88 VAL A CA 1
ATOM 699 C C . VAL A 1 88 ? -18.474 5.413 18.863 1.00 56.72 88 VAL A C 1
ATOM 701 O O . VAL A 1 88 ? -18.404 6.441 19.532 1.00 56.72 88 VAL A O 1
ATOM 704 N N . GLY A 1 89 ? -17.563 4.444 18.952 1.00 60.97 89 GLY A N 1
ATOM 705 C CA . GLY A 1 89 ? -16.268 4.653 19.590 1.00 60.97 89 GLY A CA 1
ATOM 706 C C . GLY A 1 89 ? -15.493 5.783 18.896 1.00 60.97 89 GLY A C 1
ATOM 707 O O . GLY A 1 89 ? -15.790 6.113 17.744 1.00 60.97 89 GLY A O 1
ATOM 708 N N . PRO A 1 90 ? -14.508 6.397 19.573 1.00 67.31 90 PRO A N 1
ATOM 709 C CA . PRO A 1 90 ? -13.671 7.420 18.960 1.00 67.31 90 PRO A CA 1
ATOM 710 C C . PRO A 1 90 ? -12.999 6.845 17.710 1.00 67.31 90 PRO A C 1
ATOM 712 O O . PRO A 1 90 ? -12.261 5.864 17.799 1.00 67.31 90 PRO A O 1
ATOM 715 N N . SER A 1 91 ? -13.276 7.448 16.551 1.00 72.06 91 SER A N 1
ATOM 716 C CA . SER A 1 91 ? -12.688 7.031 15.279 1.00 72.06 91 SER A CA 1
ATOM 717 C C . SER A 1 91 ? -11.169 7.129 15.365 1.00 72.06 91 SER A C 1
ATOM 719 O O . SER A 1 91 ? -10.644 8.205 15.678 1.00 72.06 91 SER A O 1
ATOM 721 N N . THR A 1 92 ? -10.452 6.047 15.074 1.00 81.00 92 THR A N 1
ATOM 722 C CA . THR A 1 92 ? -8.993 6.112 15.012 1.00 81.00 92 THR A CA 1
ATOM 723 C C . THR A 1 92 ? -8.576 6.973 13.812 1.00 81.00 92 THR A C 1
ATOM 725 O O . THR A 1 92 ? -9.237 6.978 12.767 1.00 81.00 92 THR A O 1
ATOM 728 N N . PRO A 1 93 ? -7.473 7.735 13.905 1.00 92.81 93 PRO A N 1
ATOM 729 C CA . PRO A 1 93 ? -6.995 8.510 12.766 1.00 92.81 93 PRO A CA 1
ATOM 730 C C . PRO A 1 93 ? -6.241 7.642 11.739 1.00 92.81 93 PRO A C 1
ATOM 732 O O . PRO A 1 93 ? -5.725 8.169 10.756 1.00 92.81 93 PRO A O 1
ATOM 735 N N . TYR A 1 94 ? -6.168 6.322 11.951 1.00 96.81 94 TYR A N 1
ATOM 736 C CA . TYR A 1 94 ? -5.501 5.368 11.070 1.00 96.81 94 TYR A CA 1
ATOM 737 C C . TYR A 1 94 ? -6.500 4.810 10.066 1.00 96.81 94 TYR A C 1
ATOM 739 O O . TYR A 1 94 ? -7.565 4.309 10.434 1.00 96.81 94 TYR A O 1
ATOM 747 N N . ARG A 1 95 ? -6.160 4.879 8.782 1.00 97.25 95 ARG A N 1
ATOM 748 C CA . ARG A 1 95 ? -7.066 4.493 7.704 1.00 97.25 95 ARG A CA 1
ATOM 749 C C . ARG A 1 95 ? -6.351 3.647 6.669 1.00 97.25 95 ARG A C 1
ATOM 751 O O . ARG A 1 95 ? -5.222 3.932 6.282 1.00 97.25 95 ARG A O 1
ATOM 758 N N . VAL A 1 96 ? -7.041 2.627 6.189 1.00 97.19 96 VAL A N 1
ATOM 759 C CA . VAL A 1 96 ? -6.665 1.919 4.969 1.00 97.19 96 VAL A CA 1
ATOM 760 C C . VAL A 1 96 ? -7.478 2.542 3.854 1.00 97.19 96 VAL A C 1
ATOM 762 O O . VAL A 1 96 ? -8.704 2.571 3.917 1.00 97.19 96 VAL A O 1
ATOM 765 N N . CYS A 1 97 ? -6.801 3.080 2.857 1.00 96.25 97 CYS A N 1
ATOM 766 C CA . CYS A 1 97 ? -7.429 3.853 1.808 1.00 96.25 97 CYS A CA 1
ATOM 767 C C . CYS A 1 97 ? -7.202 3.191 0.457 1.00 96.25 97 CYS A C 1
ATOM 769 O O . CYS A 1 97 ? -6.195 2.528 0.227 1.00 96.25 97 CYS A O 1
ATOM 771 N N . SER A 1 98 ? -8.150 3.395 -0.443 1.00 94.81 98 SER A N 1
ATOM 772 C CA . SER A 1 98 ? -8.092 2.993 -1.838 1.00 94.81 98 SER A CA 1
ATOM 773 C C . SER A 1 98 ? -8.522 4.165 -2.702 1.00 94.81 98 SER A C 1
ATOM 775 O O . SER A 1 98 ? -9.331 4.997 -2.291 1.00 94.81 98 SER A O 1
ATOM 777 N N . ARG A 1 99 ? -7.961 4.260 -3.896 1.00 91.50 99 ARG A N 1
ATOM 778 C CA . ARG A 1 99 ? -8.316 5.298 -4.859 1.00 91.50 99 ARG A CA 1
ATOM 779 C C . ARG A 1 99 ? -8.355 4.708 -6.253 1.00 91.50 99 ARG A C 1
ATOM 781 O O . ARG A 1 99 ? -7.574 3.808 -6.554 1.00 91.50 99 ARG A O 1
ATOM 788 N N . GLU A 1 100 ? -9.222 5.240 -7.098 1.00 88.88 100 GLU A N 1
ATOM 789 C CA . GLU A 1 100 ? -9.234 4.874 -8.510 1.00 88.88 100 GLU A CA 1
ATOM 790 C C . GLU A 1 100 ? -7.882 5.211 -9.145 1.00 88.88 100 GLU A C 1
ATOM 792 O O . GLU A 1 100 ? -7.341 6.308 -8.965 1.00 88.88 100 GLU A O 1
ATOM 797 N N . LEU A 1 101 ? -7.329 4.261 -9.897 1.00 83.25 101 LEU A N 1
ATOM 798 C CA . LEU A 1 101 ? -6.176 4.533 -10.746 1.00 83.25 101 LEU A CA 1
ATOM 799 C C . LEU A 1 101 ? -6.557 5.544 -11.840 1.00 83.25 101 LEU A C 1
ATOM 801 O O . LEU A 1 101 ? -7.681 5.572 -12.331 1.00 83.25 101 LEU A O 1
ATOM 805 N N . GLN A 1 102 ? -5.618 6.388 -12.264 1.00 80.44 102 GLN A N 1
ATOM 806 C CA . GLN A 1 102 ? -5.888 7.302 -13.374 1.00 80.44 102 GLN A CA 1
ATOM 807 C C . GLN A 1 102 ? -5.975 6.542 -14.710 1.00 80.44 102 GLN A C 1
ATOM 809 O O . GLN A 1 102 ? -5.201 5.622 -14.984 1.00 80.44 102 GLN A O 1
ATOM 814 N N . GLY A 1 103 ? -6.888 6.970 -15.584 1.00 79.81 103 GLY A N 1
ATOM 815 C CA . GLY A 1 103 ? -7.068 6.389 -16.917 1.00 79.81 103 GLY A CA 1
ATOM 816 C C . GLY A 1 103 ? -7.856 5.075 -16.914 1.00 79.81 103 GLY A C 1
ATOM 817 O O . GLY A 1 103 ? -8.704 4.848 -16.059 1.00 79.81 103 GLY A O 1
ATOM 818 N N . SER A 1 104 ? -7.595 4.215 -17.903 1.00 75.75 104 SER A N 1
ATOM 819 C CA . SER A 1 104 ? -8.310 2.942 -18.116 1.00 75.75 104 SER A CA 1
ATOM 820 C C . SER A 1 104 ? -8.207 1.968 -16.941 1.00 75.75 104 SER A C 1
ATOM 822 O O . SER A 1 104 ? -9.130 1.201 -16.687 1.00 75.75 104 SER A O 1
ATOM 824 N N . LEU A 1 105 ? -7.096 2.018 -16.202 1.00 72.38 105 LEU A N 1
ATOM 825 C CA . LEU A 1 105 ? -6.868 1.150 -15.051 1.00 72.38 105 LEU A CA 1
ATOM 826 C C . LEU A 1 105 ? -7.827 1.455 -13.894 1.00 72.38 105 LEU A C 1
ATOM 828 O O . LEU A 1 105 ? -8.185 0.535 -13.166 1.00 72.38 105 LEU A O 1
ATOM 832 N N . GLY A 1 106 ? -8.300 2.700 -13.761 1.00 72.38 106 GLY A N 1
ATOM 833 C CA . GLY A 1 106 ? -9.278 3.079 -12.735 1.00 72.38 106 GLY A CA 1
ATOM 834 C C . GLY A 1 106 ? -10.641 2.429 -12.909 1.00 72.38 106 GLY A C 1
ATOM 835 O O . GLY A 1 106 ? -11.376 2.295 -11.940 1.00 72.38 106 GLY A O 1
ATOM 836 N N . ALA A 1 107 ? -10.967 1.980 -14.124 1.00 77.56 107 ALA A N 1
ATOM 837 C CA . ALA A 1 107 ? -12.212 1.266 -14.382 1.00 77.56 107 ALA A CA 1
ATOM 838 C C . ALA A 1 107 ? -12.202 -0.166 -13.823 1.00 77.56 107 ALA A C 1
ATOM 840 O O . ALA A 1 107 ? -13.262 -0.767 -13.676 1.00 77.56 107 ALA A O 1
ATOM 841 N N . VAL A 1 108 ? -11.020 -0.729 -13.544 1.00 83.62 108 VAL A N 1
ATOM 842 C CA . VAL A 1 108 ? -10.867 -2.154 -13.204 1.00 83.62 108 VAL A CA 1
ATOM 843 C C . VAL A 1 108 ? -10.150 -2.398 -11.881 1.00 83.62 108 VAL A C 1
ATOM 845 O O . VAL A 1 108 ? -10.284 -3.480 -11.312 1.00 83.62 108 VAL A O 1
ATOM 848 N N . ALA A 1 109 ? -9.389 -1.424 -11.381 1.00 90.38 109 ALA A N 1
ATOM 849 C CA . ALA A 1 109 ? -8.622 -1.577 -10.160 1.00 90.38 109 ALA A CA 1
ATOM 850 C C . ALA A 1 109 ? -8.411 -0.247 -9.432 1.00 90.38 109 ALA A C 1
ATOM 852 O O . ALA A 1 109 ? -8.101 0.793 -10.020 1.00 90.38 109 ALA A O 1
ATOM 853 N N . ASN A 1 110 ? -8.486 -0.334 -8.112 1.00 93.00 110 ASN A N 1
ATOM 854 C CA . ASN A 1 110 ? -8.068 0.703 -7.197 1.00 93.00 110 ASN A CA 1
ATOM 855 C C . A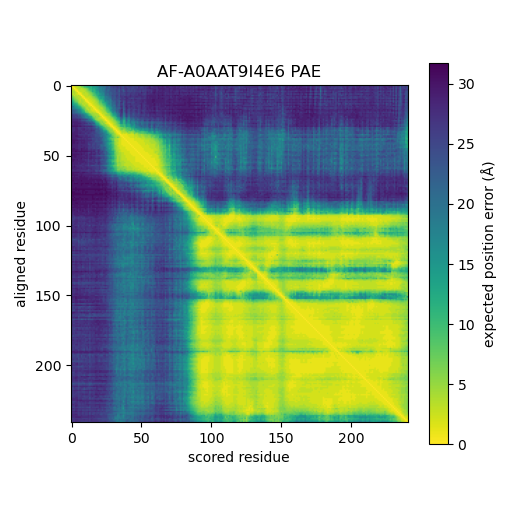SN A 1 110 ? -6.626 0.457 -6.737 1.00 93.00 110 ASN A C 1
ATOM 857 O O . ASN A 1 110 ? -6.125 -0.671 -6.705 1.00 93.00 110 ASN A O 1
ATOM 861 N N . HIS A 1 111 ? -5.970 1.547 -6.360 1.00 92.12 111 HIS A N 1
ATOM 862 C CA . HIS A 1 111 ? -4.682 1.576 -5.690 1.00 92.12 111 HIS A CA 1
ATOM 863 C C . HIS A 1 111 ? -4.892 1.782 -4.192 1.00 92.12 111 HIS A C 1
ATOM 865 O O . HIS A 1 111 ? -5.453 2.802 -3.789 1.00 92.12 111 HIS A O 1
ATOM 871 N N . ALA A 1 112 ? -4.431 0.840 -3.375 1.00 95.38 112 ALA A N 1
ATOM 872 C CA . ALA A 1 112 ? -4.515 0.919 -1.926 1.00 95.38 112 ALA A CA 1
ATOM 873 C C . ALA A 1 112 ? -3.213 1.396 -1.268 1.00 95.38 112 ALA A C 1
ATOM 875 O O . ALA A 1 112 ? -2.112 1.132 -1.751 1.00 95.38 112 ALA A O 1
ATOM 876 N N . PHE A 1 113 ? -3.367 2.082 -0.137 1.00 96.12 113 PHE A N 1
ATOM 877 C CA . PHE A 1 113 ? -2.301 2.623 0.707 1.00 96.12 113 PHE A CA 1
ATOM 878 C C . PHE A 1 113 ? -2.779 2.709 2.167 1.00 96.12 113 PHE A C 1
ATOM 880 O O . PHE A 1 113 ? -3.980 2.639 2.444 1.00 96.12 113 PHE A O 1
ATOM 887 N N . VAL A 1 114 ? -1.851 2.861 3.115 1.00 97.25 114 VAL A N 1
ATOM 888 C CA . VAL A 1 114 ? -2.183 3.032 4.542 1.00 97.25 114 VAL A CA 1
ATOM 889 C C . VAL A 1 114 ? -1.853 4.456 4.974 1.00 97.25 114 VAL A C 1
ATOM 891 O O . VAL A 1 114 ? -0.702 4.876 4.896 1.00 97.25 114 VAL A O 1
ATOM 894 N N . ALA A 1 115 ? -2.857 5.189 5.446 1.00 96.00 115 ALA A N 1
ATOM 895 C CA . ALA A 1 115 ? -2.730 6.551 5.945 1.00 96.00 115 ALA A CA 1
ATOM 896 C C . ALA A 1 115 ? -2.723 6.572 7.480 1.00 96.00 115 ALA A C 1
ATOM 898 O O . ALA A 1 115 ? -3.585 5.985 8.138 1.00 96.00 115 ALA A O 1
ATOM 899 N N . THR A 1 116 ? -1.758 7.283 8.049 1.00 95.19 116 THR A N 1
ATOM 900 C CA . THR A 1 116 ? -1.642 7.573 9.481 1.00 95.19 116 THR A CA 1
ATOM 901 C C . THR A 1 116 ? -1.600 9.095 9.684 1.00 95.19 116 THR A C 1
ATOM 903 O O . THR A 1 116 ? -1.451 9.834 8.708 1.00 95.19 116 THR A O 1
ATOM 906 N N . PRO A 1 117 ? -1.690 9.606 10.927 1.00 93.19 117 PRO A N 1
ATOM 907 C CA . PRO A 1 117 ? -1.486 11.033 11.194 1.00 93.19 117 PRO A CA 1
ATOM 908 C C . PRO A 1 117 ? -0.147 11.589 10.693 1.00 93.19 117 PRO A C 1
ATOM 910 O O . PRO A 1 117 ? -0.055 12.774 10.389 1.00 93.19 117 PRO A O 1
ATOM 913 N N . ALA A 1 118 ? 0.892 10.751 10.654 1.00 91.62 118 ALA A N 1
ATOM 914 C CA . ALA A 1 118 ? 2.268 11.164 10.396 1.00 91.62 118 ALA A CA 1
ATOM 915 C C . ALA A 1 118 ? 2.823 10.664 9.053 1.00 91.62 118 ALA A C 1
ATOM 917 O O . ALA A 1 118 ? 3.908 11.079 8.650 1.00 91.62 118 ALA A O 1
ATOM 918 N N . SER A 1 119 ? 2.149 9.728 8.380 1.00 92.62 119 SER A N 1
ATOM 919 C CA . SER A 1 119 ? 2.707 9.028 7.218 1.00 92.62 119 SER A CA 1
ATOM 920 C C . SER A 1 119 ? 1.630 8.521 6.265 1.00 92.62 119 SER A C 1
ATOM 922 O O . SER A 1 119 ? 0.497 8.243 6.655 1.00 92.62 119 SER A O 1
ATOM 924 N N . GLN A 1 120 ? 2.018 8.326 5.009 1.00 94.00 120 GLN A N 1
ATOM 925 C CA . GLN A 1 120 ? 1.238 7.612 4.005 1.00 94.00 120 GLN A CA 1
ATOM 926 C C . GLN A 1 120 ? 2.093 6.483 3.422 1.00 94.00 120 GLN A C 1
ATOM 928 O O . GLN A 1 120 ? 2.921 6.706 2.537 1.00 94.00 120 GLN A O 1
ATOM 933 N N . TYR A 1 121 ? 1.908 5.266 3.934 1.00 95.94 121 TYR A N 1
ATOM 934 C CA . TYR A 1 121 ? 2.659 4.095 3.494 1.00 95.94 121 TYR A CA 1
ATOM 935 C C . TYR A 1 121 ? 2.140 3.587 2.146 1.00 95.94 121 TYR A C 1
ATOM 937 O O . TYR A 1 121 ? 0.975 3.193 2.029 1.00 95.94 121 TYR A O 1
ATOM 945 N N . ALA A 1 122 ? 3.030 3.516 1.158 1.00 94.06 122 ALA A N 1
ATOM 946 C CA . ALA A 1 122 ? 2.781 2.938 -0.161 1.00 94.06 122 ALA A CA 1
ATOM 947 C C . ALA A 1 122 ? 4.062 2.322 -0.753 1.00 94.06 122 ALA A C 1
ATOM 949 O O . ALA A 1 122 ? 5.127 2.334 -0.132 1.00 94.06 122 ALA A O 1
ATOM 950 N N . ILE A 1 123 ? 3.967 1.816 -1.985 1.00 93.12 123 ILE A N 1
ATOM 951 C CA . ILE A 1 123 ? 5.125 1.447 -2.810 1.00 93.12 123 ILE A CA 1
ATOM 952 C C . ILE A 1 123 ? 5.057 2.146 -4.167 1.00 93.12 123 ILE A C 1
ATOM 954 O O . ILE A 1 123 ? 3.972 2.398 -4.690 1.00 93.12 123 ILE A O 1
ATOM 958 N N . ILE A 1 124 ? 6.222 2.420 -4.747 1.00 89.56 124 ILE A N 1
ATOM 959 C CA . ILE A 1 124 ? 6.386 3.144 -6.012 1.00 89.56 124 ILE A CA 1
ATOM 960 C C . ILE A 1 124 ? 7.293 2.369 -6.976 1.00 89.56 124 ILE A C 1
ATOM 962 O O . ILE A 1 124 ? 8.347 1.859 -6.597 1.00 89.56 124 ILE A O 1
ATOM 966 N N . THR A 1 125 ? 6.912 2.312 -8.251 1.00 87.69 125 THR A N 1
ATOM 967 C CA . THR A 1 125 ? 7.596 1.542 -9.308 1.00 87.69 125 THR A CA 1
ATOM 968 C C . THR A 1 125 ? 8.626 2.384 -10.065 1.00 87.69 125 THR A C 1
ATOM 970 O O . THR A 1 125 ? 8.569 2.502 -11.285 1.00 87.69 125 THR A O 1
ATOM 973 N N . ARG A 1 126 ? 9.558 3.027 -9.349 1.00 83.50 126 ARG A N 1
ATOM 974 C CA . ARG A 1 126 ? 10.653 3.808 -9.973 1.00 83.50 126 ARG A CA 1
ATOM 975 C C . ARG A 1 126 ? 11.976 3.048 -10.039 1.00 83.50 126 ARG A C 1
ATOM 977 O O . ARG A 1 126 ? 13.001 3.617 -10.395 1.00 83.50 126 ARG A O 1
ATOM 984 N N . CYS A 1 127 ? 11.966 1.779 -9.655 1.00 87.88 127 CYS A N 1
ATOM 985 C CA . CYS A 1 127 ? 13.154 0.949 -9.615 1.00 87.88 127 CYS A CA 1
ATOM 986 C C . CYS A 1 127 ? 13.379 0.269 -10.960 1.00 87.88 127 CYS A C 1
ATOM 988 O O . CYS A 1 127 ? 12.445 -0.264 -11.549 1.00 87.88 127 CYS A O 1
ATOM 990 N N . LYS A 1 128 ? 14.634 0.217 -11.398 1.00 88.81 128 LYS A N 1
ATOM 991 C CA . LYS A 1 128 ? 15.056 -0.582 -12.544 1.00 88.81 128 LYS A CA 1
ATOM 992 C C . LYS A 1 128 ? 15.597 -1.924 -12.041 1.00 88.81 128 LYS A C 1
ATOM 994 O O . LYS A 1 128 ? 16.606 -1.917 -11.329 1.00 88.81 128 LYS A O 1
ATOM 999 N N . PRO A 1 129 ? 14.964 -3.067 -12.359 1.00 86.62 129 PRO A N 1
ATOM 1000 C CA . PRO A 1 129 ? 15.470 -4.379 -11.963 1.00 86.62 129 PRO A CA 1
ATOM 1001 C C . PRO A 1 129 ? 16.913 -4.607 -12.434 1.00 86.62 129 PRO A C 1
ATOM 1003 O O . PRO A 1 129 ? 17.265 -4.236 -13.553 1.00 86.62 129 PRO A O 1
ATOM 1006 N N . THR A 1 130 ? 17.743 -5.249 -11.605 1.00 86.94 130 THR A N 1
ATOM 1007 C CA . THR A 1 130 ? 19.136 -5.580 -11.973 1.00 86.94 130 THR A CA 1
ATOM 1008 C C . THR A 1 130 ? 19.195 -6.679 -13.040 1.00 86.94 130 THR A C 1
ATOM 1010 O O . THR A 1 130 ? 20.149 -6.757 -13.811 1.00 86.94 130 THR A O 1
ATOM 1013 N N . SER A 1 131 ? 18.167 -7.527 -13.097 1.00 79.44 131 SER A N 1
ATOM 1014 C CA . SER A 1 131 ? 18.005 -8.584 -14.092 1.00 79.44 131 SER A CA 1
ATOM 1015 C C . SER A 1 131 ? 16.523 -8.849 -14.396 1.00 79.44 131 SER A C 1
ATOM 1017 O O . SER A 1 131 ? 15.624 -8.516 -13.611 1.00 79.44 131 SER A O 1
ATOM 1019 N N . GLY A 1 132 ? 16.272 -9.459 -15.558 1.00 73.56 132 GLY A N 1
ATOM 1020 C CA . GLY A 1 132 ? 14.934 -9.780 -16.055 1.00 73.56 132 GLY A CA 1
ATOM 1021 C C . GLY A 1 132 ? 14.240 -8.622 -16.776 1.00 73.56 132 GLY A C 1
ATOM 1022 O O . GLY A 1 132 ? 14.797 -7.540 -16.948 1.00 73.56 132 GLY A O 1
ATOM 1023 N N . ASN A 1 133 ? 13.006 -8.873 -17.208 1.00 70.94 133 ASN A N 1
ATOM 1024 C CA . ASN A 1 133 ? 12.196 -7.881 -17.907 1.00 70.94 133 ASN A CA 1
ATOM 1025 C C . ASN A 1 133 ? 11.638 -6.845 -16.923 1.00 70.94 133 ASN A C 1
ATOM 1027 O O . ASN A 1 133 ? 11.211 -7.192 -15.819 1.00 70.94 133 ASN A O 1
ATOM 1031 N N . ASP A 1 134 ? 11.624 -5.583 -17.348 1.00 83.06 134 ASP A N 1
ATOM 1032 C CA . ASP A 1 134 ? 11.019 -4.457 -16.636 1.00 83.06 134 ASP A CA 1
ATOM 1033 C C . ASP A 1 134 ? 9.619 -4.185 -17.199 1.00 83.06 134 ASP A C 1
ATOM 1035 O O . ASP A 1 134 ? 9.395 -3.261 -17.975 1.00 83.06 134 ASP A O 1
ATOM 1039 N N . TRP A 1 135 ? 8.691 -5.092 -16.894 1.00 81.19 135 TRP A N 1
ATOM 1040 C CA . TRP A 1 135 ? 7.322 -5.037 -17.400 1.00 81.19 135 TRP A CA 1
ATOM 1041 C C . TRP A 1 135 ? 6.344 -5.367 -16.287 1.00 81.19 135 TRP A C 1
ATOM 1043 O O . TRP A 1 135 ? 6.494 -6.378 -15.610 1.00 81.19 135 TRP A O 1
ATOM 1053 N N . VAL A 1 136 ? 5.293 -4.562 -16.126 1.00 79.56 136 VAL A N 1
ATOM 1054 C CA . VAL A 1 136 ? 4.306 -4.733 -15.045 1.00 79.56 136 VAL A CA 1
ATOM 1055 C C . VAL A 1 136 ? 3.581 -6.086 -15.093 1.00 79.56 136 VAL A C 1
ATOM 1057 O O . VAL A 1 136 ? 3.141 -6.582 -14.063 1.00 79.56 136 VAL A O 1
ATOM 1060 N N . VAL A 1 137 ? 3.490 -6.721 -16.264 1.00 82.81 137 VAL A N 1
ATOM 1061 C CA . VAL A 1 137 ? 2.847 -8.036 -16.429 1.00 82.81 137 VAL A CA 1
ATOM 1062 C C . VAL A 1 137 ? 3.753 -9.166 -15.935 1.00 82.81 137 VAL A C 1
ATOM 1064 O O . VAL A 1 137 ? 3.352 -9.961 -15.090 1.00 82.81 137 VAL A O 1
ATOM 1067 N N . THR A 1 138 ? 4.996 -9.230 -16.422 1.00 81.31 138 THR A N 1
ATOM 1068 C CA . THR A 1 138 ? 5.970 -10.269 -16.026 1.00 81.31 138 THR A CA 1
ATOM 1069 C C . THR A 1 138 ? 6.613 -9.984 -14.665 1.00 81.31 138 THR A C 1
ATOM 1071 O O . THR A 1 138 ? 7.156 -10.871 -14.007 1.00 81.31 138 THR A O 1
ATOM 1074 N N . GLY A 1 139 ? 6.519 -8.733 -14.230 1.00 86.19 139 GLY A N 1
ATOM 1075 C CA . GLY A 1 139 ? 6.999 -8.189 -12.978 1.00 86.19 139 GLY A CA 1
ATOM 1076 C C . GLY A 1 139 ? 8.106 -7.163 -13.181 1.00 86.19 139 GLY A C 1
ATOM 1077 O O . GLY A 1 139 ? 9.066 -7.416 -13.905 1.00 86.19 139 GLY A O 1
ATOM 1078 N N . THR A 1 140 ? 8.049 -6.084 -12.410 1.00 92.38 140 THR A N 1
ATOM 1079 C CA . THR A 1 140 ? 9.103 -5.078 -12.201 1.00 92.38 140 THR A CA 1
ATOM 1080 C C . THR A 1 140 ? 9.520 -5.052 -10.716 1.00 92.38 140 THR A C 1
ATOM 1082 O O . THR A 1 140 ? 9.242 -6.008 -9.978 1.00 92.38 140 THR A O 1
ATOM 1085 N N . ALA A 1 141 ? 10.233 -4.017 -10.277 1.00 94.44 141 ALA A N 1
ATOM 1086 C CA . ALA A 1 141 ? 10.589 -3.761 -8.892 1.00 94.44 141 ALA A CA 1
ATOM 1087 C C . ALA A 1 141 ? 9.931 -2.470 -8.380 1.00 94.44 141 ALA A C 1
ATOM 1089 O O . ALA A 1 141 ? 9.774 -1.495 -9.115 1.00 94.44 141 ALA A O 1
ATOM 1090 N N . ALA A 1 142 ? 9.582 -2.452 -7.099 1.00 94.38 142 ALA A N 1
ATOM 1091 C CA . ALA A 1 142 ? 9.079 -1.272 -6.411 1.00 94.38 142 ALA A CA 1
ATOM 1092 C C . ALA A 1 142 ? 9.831 -1.047 -5.100 1.00 94.38 142 ALA A C 1
ATOM 1094 O O . ALA A 1 142 ? 10.335 -1.992 -4.495 1.00 94.38 142 ALA A O 1
ATOM 1095 N N . THR A 1 143 ? 9.881 0.206 -4.660 1.00 95.00 143 THR A N 1
ATOM 1096 C CA . THR A 1 143 ? 10.409 0.585 -3.345 1.00 95.00 143 THR A CA 1
ATOM 1097 C C . THR A 1 143 ? 9.294 1.131 -2.472 1.00 95.00 143 THR A C 1
ATOM 1099 O O . THR A 1 143 ? 8.341 1.724 -2.986 1.00 95.00 143 THR A O 1
ATOM 1102 N N . LYS A 1 144 ? 9.375 0.900 -1.162 1.00 94.88 144 LYS A N 1
ATOM 1103 C CA . LYS A 1 144 ? 8.390 1.418 -0.206 1.00 94.88 144 LYS A CA 1
ATOM 1104 C C . LYS A 1 144 ? 8.665 2.878 0.136 1.00 94.88 144 LYS A C 1
ATOM 1106 O O . LYS A 1 144 ? 9.799 3.342 0.125 1.00 94.88 144 LYS A O 1
ATOM 1111 N N . THR A 1 145 ? 7.610 3.609 0.458 1.00 93.38 145 THR A N 1
ATOM 1112 C CA . THR A 1 145 ? 7.679 5.001 0.902 1.00 93.38 145 THR A CA 1
ATOM 1113 C C . THR A 1 145 ? 6.648 5.245 1.993 1.00 93.38 145 THR A C 1
ATOM 1115 O O . THR A 1 145 ? 5.578 4.641 1.981 1.00 93.38 145 THR A O 1
ATOM 1118 N N . ASP A 1 146 ? 6.977 6.104 2.950 1.00 93.62 146 ASP A N 1
ATOM 1119 C CA . ASP A 1 146 ? 6.074 6.615 3.985 1.00 93.62 146 ASP A CA 1
ATOM 1120 C C . ASP A 1 146 ? 5.539 8.021 3.671 1.00 93.62 146 ASP A C 1
ATOM 1122 O O . ASP A 1 146 ? 4.800 8.602 4.468 1.00 93.62 146 ASP A O 1
ATOM 1126 N N . ALA A 1 147 ? 5.863 8.532 2.484 1.00 90.31 147 ALA A N 1
ATOM 1127 C CA . ALA A 1 147 ? 5.423 9.812 1.955 1.00 90.31 147 ALA A CA 1
ATOM 1128 C C . ALA A 1 147 ? 4.818 9.612 0.561 1.00 90.31 147 ALA A C 1
ATOM 1130 O O . ALA A 1 147 ? 5.254 10.228 -0.413 1.00 90.31 147 ALA A O 1
ATOM 1131 N N . SER A 1 148 ? 3.849 8.696 0.447 1.00 82.81 148 SER A N 1
ATOM 1132 C CA . SER A 1 148 ? 3.101 8.554 -0.801 1.00 82.81 148 SER A CA 1
ATOM 1133 C C . SER A 1 148 ? 2.511 9.909 -1.189 1.00 82.81 148 SER A C 1
ATOM 1135 O O . SER A 1 148 ? 1.827 10.517 -0.368 1.00 82.81 148 SER A O 1
ATOM 1137 N N . PRO A 1 149 ? 2.744 10.402 -2.413 1.00 73.25 149 PRO A N 1
ATOM 1138 C CA . PRO A 1 149 ? 2.022 11.564 -2.881 1.00 73.25 149 PRO A CA 1
ATOM 1139 C C . PRO A 1 149 ? 0.564 11.165 -3.091 1.00 73.25 149 PRO A C 1
ATOM 1141 O O . PRO A 1 149 ? 0.264 10.063 -3.566 1.00 73.25 149 PRO A O 1
ATOM 1144 N N . ASP A 1 150 ? -0.348 12.071 -2.774 1.00 63.78 150 ASP A N 1
ATOM 1145 C CA . ASP A 1 150 ? -1.729 11.931 -3.200 1.00 63.78 150 ASP A CA 1
ATOM 1146 C C . ASP A 1 150 ? -1.817 12.283 -4.696 1.00 63.78 150 ASP A C 1
ATOM 1148 O O . ASP A 1 150 ? -1.587 13.443 -5.044 1.00 63.78 150 ASP A O 1
ATOM 1152 N N . PRO A 1 151 ? -2.137 11.347 -5.619 1.00 64.81 151 PRO A N 1
ATOM 1153 C CA . PRO A 1 151 ? -2.457 11.718 -6.990 1.00 64.81 151 PRO A CA 1
ATOM 1154 C C . PRO A 1 151 ? -3.576 12.755 -7.013 1.00 64.81 151 PRO A C 1
ATOM 1156 O O . PRO A 1 151 ? -4.643 12.575 -6.421 1.00 64.81 151 PRO A O 1
ATOM 1159 N N . CYS A 1 152 ? -3.323 13.838 -7.740 1.00 62.06 152 CYS A N 1
ATOM 1160 C CA . CYS A 1 152 ? -4.254 14.939 -7.902 1.00 62.06 152 CYS A CA 1
ATOM 1161 C C . CYS A 1 152 ? -5.576 14.437 -8.511 1.00 62.06 152 CYS A C 1
ATOM 1163 O O . CYS A 1 152 ? -5.575 13.811 -9.573 1.00 62.06 152 CYS A O 1
ATOM 1165 N N . GLY A 1 153 ? -6.710 14.750 -7.875 1.00 67.31 153 GLY A N 1
ATOM 1166 C CA . GLY A 1 153 ? -8.005 14.810 -8.566 1.00 67.31 153 GLY A CA 1
ATOM 1167 C C . GLY A 1 153 ? -9.187 14.079 -7.929 1.00 67.31 153 GLY A C 1
ATOM 1168 O O . GLY A 1 153 ? -10.315 14.504 -8.163 1.00 67.31 153 GLY A O 1
ATOM 1169 N N . LYS A 1 154 ? -8.986 13.032 -7.116 1.00 77.31 154 LYS A N 1
ATOM 1170 C CA . LYS A 1 154 ? -10.096 12.332 -6.436 1.00 77.31 154 LYS A CA 1
ATOM 1171 C C . LYS A 1 154 ? -9.747 11.971 -4.997 1.00 77.31 154 LYS A C 1
ATOM 1173 O O . LYS A 1 154 ? -8.653 11.482 -4.721 1.00 77.31 154 LYS A O 1
ATOM 1178 N N . GLY A 1 155 ? -10.699 12.205 -4.094 1.00 87.00 155 GLY A N 1
ATOM 1179 C CA . GLY A 1 155 ? -10.587 11.779 -2.703 1.00 87.00 155 GLY A CA 1
ATOM 1180 C C . GLY A 1 155 ? -10.559 10.248 -2.606 1.00 87.00 155 GLY A C 1
ATOM 1181 O O . GLY A 1 155 ? -11.296 9.589 -3.342 1.00 87.00 155 GLY A O 1
ATOM 1182 N N . PRO A 1 156 ? -9.717 9.667 -1.739 1.00 92.69 156 PRO A N 1
ATOM 1183 C CA . PRO A 1 156 ? -9.681 8.225 -1.544 1.00 92.69 156 PRO A CA 1
ATOM 1184 C C . PRO A 1 156 ? -10.909 7.730 -0.768 1.00 92.69 156 PRO A C 1
ATOM 1186 O O . PRO A 1 156 ? -11.400 8.403 0.141 1.00 92.69 156 PRO A O 1
ATOM 1189 N N . THR A 1 157 ? -11.343 6.506 -1.061 1.00 94.88 157 THR A N 1
ATOM 1190 C CA . THR A 1 157 ? -12.263 5.757 -0.201 1.00 94.88 157 THR A CA 1
ATOM 1191 C C . THR A 1 157 ? -11.463 5.071 0.890 1.00 94.88 157 THR A C 1
ATOM 1193 O O . THR A 1 157 ? -10.560 4.286 0.599 1.00 94.88 157 THR A O 1
ATOM 1196 N N . CYS A 1 158 ? -11.793 5.348 2.146 1.00 96.00 158 CYS A N 1
ATOM 1197 C CA . CYS A 1 158 ? -11.046 4.844 3.288 1.00 96.00 158 CYS A CA 1
ATOM 1198 C C . CYS A 1 158 ? -11.929 4.035 4.234 1.00 96.00 158 CYS A C 1
ATOM 1200 O O . CYS A 1 158 ? -13.073 4.402 4.498 1.00 96.00 158 CYS A O 1
ATOM 1202 N N . VAL A 1 159 ? -11.350 2.982 4.800 1.00 96.94 159 VAL A N 1
ATOM 1203 C CA . VAL A 1 159 ? -11.891 2.233 5.934 1.00 96.94 159 VAL A CA 1
ATOM 1204 C C . VAL A 1 159 ? -11.025 2.476 7.166 1.00 96.94 159 VAL A C 1
ATOM 1206 O O . VAL A 1 159 ? -9.814 2.692 7.069 1.00 96.94 159 VAL A O 1
ATOM 1209 N N . GLU A 1 160 ? -11.650 2.469 8.338 1.00 97.06 160 GLU A N 1
ATOM 1210 C CA . GLU A 1 160 ? -10.955 2.625 9.615 1.00 97.06 160 GLU A CA 1
ATOM 1211 C C . GLU A 1 160 ? -10.043 1.418 9.889 1.00 97.06 160 GLU A C 1
ATOM 1213 O O . GLU A 1 160 ? -10.471 0.268 9.783 1.00 97.06 160 GLU A O 1
ATOM 1218 N N . CYS A 1 161 ? -8.793 1.671 10.283 1.00 97.62 161 CYS A N 1
ATOM 1219 C CA . CYS A 1 161 ? -7.923 0.638 10.834 1.00 97.62 161 CYS A CA 1
ATOM 1220 C C . CYS A 1 161 ? -8.166 0.545 12.343 1.00 97.62 161 CYS A C 1
ATOM 1222 O O . CYS A 1 161 ? -7.634 1.330 13.135 1.00 97.62 161 CYS A O 1
ATOM 1224 N N . ARG A 1 162 ? -8.988 -0.423 12.748 1.00 97.19 162 ARG A N 1
ATOM 1225 C CA . ARG A 1 162 ? -9.141 -0.794 14.160 1.00 97.19 162 ARG A CA 1
ATOM 1226 C C . ARG A 1 162 ? -8.010 -1.738 14.547 1.00 97.19 162 ARG A C 1
ATOM 1228 O O . ARG A 1 162 ? -7.755 -2.642 13.763 1.00 97.19 162 ARG A O 1
ATOM 1235 N N . PRO A 1 163 ? -7.334 -1.581 15.694 1.00 97.44 163 PRO A N 1
ATOM 1236 C CA . PRO A 1 163 ? -6.258 -2.491 16.076 1.00 97.44 163 PRO A CA 1
ATOM 1237 C C . PRO A 1 163 ? -6.751 -3.941 16.165 1.00 97.44 163 PRO A C 1
ATOM 1239 O O . PRO A 1 163 ? -7.788 -4.208 16.771 1.00 97.44 163 PRO A O 1
ATOM 1242 N N . ARG A 1 164 ? -5.997 -4.880 15.586 1.00 97.44 164 ARG A N 1
ATOM 1243 C CA . ARG A 1 164 ? -6.234 -6.323 15.754 1.00 97.44 164 ARG A CA 1
ATOM 1244 C C . ARG A 1 164 ? -6.066 -6.724 17.232 1.00 97.44 164 ARG A C 1
ATOM 1246 O O . ARG A 1 164 ? -5.241 -6.113 17.917 1.00 97.44 164 ARG A O 1
ATOM 1253 N N . PRO A 1 165 ? -6.749 -7.772 17.743 1.00 97.44 165 PRO A N 1
ATOM 1254 C CA . PRO A 1 165 ? -6.474 -8.299 19.079 1.00 97.44 165 PRO A CA 1
ATOM 1255 C C . PRO A 1 165 ? -4.973 -8.510 19.340 1.00 97.44 165 PRO A C 1
ATOM 1257 O O . PRO A 1 165 ? -4.280 -9.154 18.555 1.00 97.44 165 PRO A O 1
ATOM 1260 N N . GLY A 1 166 ? -4.478 -7.938 20.442 1.00 97.69 166 GLY A N 1
ATOM 1261 C CA . GLY A 1 166 ? -3.059 -7.945 20.822 1.00 97.69 166 GLY A CA 1
ATOM 1262 C C . GLY A 1 166 ? -2.244 -6.742 20.328 1.00 97.69 166 GLY A C 1
ATOM 1263 O O . GLY A 1 166 ? -1.169 -6.484 20.865 1.00 97.69 166 GLY A O 1
ATOM 1264 N N . VAL A 1 167 ? -2.748 -5.959 19.369 1.00 97.75 167 VAL A N 1
ATOM 1265 C CA . VAL A 1 167 ? -2.107 -4.715 18.921 1.00 97.75 167 VAL A CA 1
ATOM 1266 C C . VAL A 1 167 ? -2.564 -3.563 19.813 1.00 97.75 167 VAL A C 1
ATOM 1268 O O . VAL A 1 167 ? -3.690 -3.088 19.714 1.00 97.75 167 VAL A O 1
ATOM 1271 N N . THR A 1 168 ? -1.677 -3.088 20.686 1.00 96.69 168 THR A N 1
ATOM 1272 C CA . THR A 1 168 ? -1.957 -1.965 21.603 1.00 96.69 168 THR A CA 1
ATOM 1273 C C . THR A 1 168 ? -1.515 -0.611 21.053 1.00 96.69 168 THR A C 1
ATOM 1275 O O . THR A 1 168 ? -2.013 0.423 21.489 1.00 96.69 168 THR A O 1
ATOM 1278 N N . ASN A 1 169 ? -0.594 -0.601 20.086 1.00 96.44 169 ASN A N 1
ATOM 1279 C CA . ASN A 1 169 ? -0.074 0.607 19.455 1.00 96.44 169 ASN A CA 1
ATOM 1280 C C . ASN A 1 169 ? -0.004 0.414 17.932 1.00 96.44 169 ASN A C 1
ATOM 1282 O O . ASN A 1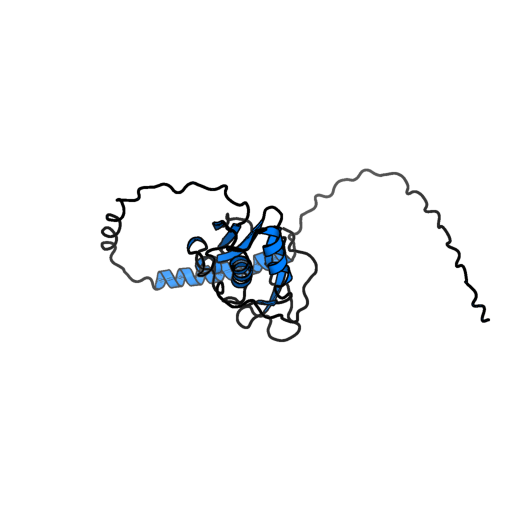 169 ? 0.877 -0.283 17.420 1.00 96.44 169 ASN A O 1
ATOM 1286 N N . LEU A 1 170 ? -0.951 1.028 17.215 1.00 96.56 170 LEU A N 1
ATOM 1287 C CA . LEU A 1 170 ? -1.044 0.939 15.755 1.00 96.56 170 LEU A CA 1
ATOM 1288 C C . LEU A 1 170 ? 0.153 1.567 15.043 1.00 96.56 170 LEU A C 1
ATOM 1290 O O . LEU A 1 170 ? 0.591 1.020 14.037 1.00 96.56 170 LEU A O 1
ATOM 1294 N N . ASP A 1 171 ? 0.696 2.667 15.562 1.00 96.38 171 ASP A N 1
ATOM 1295 C CA . ASP A 1 171 ? 1.833 3.358 14.950 1.00 96.38 171 ASP A CA 1
ATOM 1296 C C . ASP A 1 171 ? 3.066 2.450 14.895 1.00 96.38 171 ASP A C 1
ATOM 1298 O O . ASP A 1 171 ? 3.621 2.183 13.828 1.00 96.38 171 ASP A O 1
ATOM 1302 N N . VAL A 1 172 ? 3.414 1.869 16.047 1.00 97.19 172 VAL A N 1
ATOM 1303 C CA . VAL A 1 172 ? 4.540 0.936 16.175 1.00 97.19 172 VAL A CA 1
ATOM 1304 C C . VAL A 1 172 ? 4.309 -0.312 15.326 1.00 97.19 172 VAL A C 1
ATOM 1306 O O . VAL A 1 172 ? 5.225 -0.759 14.636 1.00 97.19 172 VAL A O 1
ATOM 1309 N N . CYS A 1 173 ? 3.092 -0.867 15.330 1.00 98.50 173 CYS A N 1
ATOM 1310 C CA . CYS A 1 173 ? 2.783 -2.041 14.517 1.00 98.50 173 CYS A CA 1
ATOM 1311 C C . CYS A 1 173 ? 2.954 -1.755 13.020 1.00 98.50 173 CYS A C 1
ATOM 1313 O O . CYS A 1 173 ? 3.677 -2.480 12.333 1.00 98.50 173 CYS A O 1
ATOM 1315 N N . LEU A 1 174 ? 2.333 -0.683 12.517 1.00 98.12 174 LEU A N 1
ATOM 1316 C CA . LEU A 1 174 ? 2.391 -0.320 11.103 1.00 98.12 174 LEU A CA 1
ATOM 1317 C C . LEU A 1 174 ? 3.821 0.012 10.679 1.00 98.12 174 LEU A C 1
ATOM 1319 O O . LEU A 1 174 ? 4.251 -0.433 9.616 1.00 98.12 174 LEU A O 1
ATOM 1323 N N . ARG A 1 175 ? 4.595 0.711 11.521 1.00 97.75 175 ARG A N 1
ATOM 1324 C CA . ARG A 1 175 ? 6.006 0.998 11.239 1.00 97.75 175 ARG A CA 1
ATOM 1325 C C . ARG A 1 175 ? 6.860 -0.268 11.197 1.00 97.75 175 ARG A C 1
ATOM 1327 O O . ARG A 1 175 ? 7.735 -0.376 10.335 1.00 97.75 175 ARG A O 1
ATOM 1334 N N . ASN A 1 176 ? 6.607 -1.235 12.075 1.00 98.38 176 ASN A N 1
ATOM 1335 C CA . ASN A 1 176 ? 7.302 -2.523 12.060 1.00 98.38 176 ASN A CA 1
ATOM 1336 C C . ASN A 1 176 ? 6.948 -3.333 10.807 1.00 98.38 176 ASN A C 1
ATOM 1338 O O . ASN A 1 176 ? 7.852 -3.818 10.129 1.00 98.38 176 ASN A O 1
ATOM 1342 N N . ALA A 1 177 ? 5.663 -3.420 10.450 1.00 98.38 177 ALA A N 1
ATOM 1343 C CA . ALA A 1 177 ? 5.210 -4.093 9.232 1.00 98.38 177 ALA A CA 1
ATOM 1344 C C . ALA A 1 177 ? 5.784 -3.431 7.967 1.00 98.38 177 ALA A C 1
ATOM 1346 O O . ALA A 1 177 ? 6.304 -4.117 7.087 1.00 98.38 177 ALA A O 1
ATOM 1347 N N . PHE A 1 178 ? 5.780 -2.095 7.912 1.00 97.88 178 PHE A N 1
ATOM 1348 C CA . PHE A 1 178 ? 6.440 -1.311 6.869 1.00 97.88 178 PHE A CA 1
ATOM 1349 C C . PHE A 1 178 ? 7.931 -1.647 6.772 1.00 97.88 178 PHE A C 1
ATOM 1351 O O . PHE A 1 178 ? 8.446 -1.925 5.691 1.00 97.88 178 PHE A O 1
ATOM 1358 N N . THR A 1 179 ? 8.638 -1.652 7.904 1.00 97.94 179 THR A N 1
ATOM 1359 C CA . THR A 1 179 ? 10.082 -1.923 7.960 1.00 97.94 179 THR A CA 1
ATOM 1360 C C . THR A 1 179 ? 10.404 -3.347 7.511 1.00 97.94 179 THR A C 1
ATOM 1362 O O . THR A 1 179 ? 11.355 -3.529 6.754 1.00 97.94 179 THR A O 1
ATOM 1365 N N . ALA A 1 180 ? 9.584 -4.326 7.897 1.00 98.12 180 ALA A N 1
ATOM 1366 C CA . ALA A 1 180 ? 9.744 -5.731 7.534 1.00 98.12 180 ALA A CA 1
ATOM 1367 C C . ALA A 1 180 ? 9.426 -6.034 6.060 1.00 98.12 180 ALA A C 1
ATOM 1369 O O . ALA A 1 180 ? 9.933 -7.017 5.520 1.00 98.12 180 ALA A O 1
ATOM 1370 N N . TYR A 1 181 ? 8.604 -5.215 5.396 1.00 98.19 181 TYR A N 1
ATOM 1371 C CA . TYR A 1 181 ? 8.282 -5.415 3.983 1.00 98.19 181 TYR A CA 1
ATOM 1372 C C . TYR A 1 181 ? 9.531 -5.273 3.103 1.00 98.19 181 TYR A C 1
ATOM 1374 O O . TYR A 1 181 ? 10.316 -4.335 3.279 1.00 98.19 181 TYR A O 1
ATOM 1382 N N . ALA A 1 182 ? 9.708 -6.185 2.146 1.00 97.88 182 ALA A N 1
ATOM 1383 C CA . ALA A 1 182 ? 10.896 -6.220 1.301 1.00 97.88 182 ALA A CA 1
ATOM 1384 C C . ALA A 1 182 ? 11.061 -4.932 0.474 1.00 97.88 182 ALA A C 1
ATOM 1386 O O . ALA A 1 182 ? 10.097 -4.395 -0.074 1.00 97.88 182 ALA A O 1
ATOM 1387 N N . ASP A 1 183 ? 12.295 -4.440 0.379 1.00 95.94 183 ASP A N 1
ATOM 1388 C CA . ASP A 1 183 ? 12.613 -3.190 -0.305 1.00 95.94 183 ASP A CA 1
ATOM 1389 C C . ASP A 1 183 ? 14.028 -3.247 -0.919 1.00 95.94 183 ASP A C 1
ATOM 1391 O O . ASP A 1 183 ? 15.003 -3.307 -0.166 1.00 95.94 183 ASP A O 1
ATOM 1395 N N . PRO A 1 184 ? 14.172 -3.273 -2.259 1.00 95.94 184 PRO A N 1
ATOM 1396 C CA . PRO A 1 184 ? 13.098 -3.299 -3.252 1.00 95.94 184 PRO A CA 1
ATOM 1397 C C . PRO A 1 184 ? 12.346 -4.643 -3.277 1.00 95.94 184 PRO A C 1
ATOM 1399 O O . PRO A 1 184 ? 12.891 -5.702 -2.952 1.00 95.94 184 PRO A O 1
ATOM 1402 N N . SER A 1 185 ? 11.082 -4.614 -3.693 1.00 96.81 185 SER A N 1
ATOM 1403 C CA . SER A 1 185 ? 10.194 -5.783 -3.791 1.00 96.81 185 SER A CA 1
ATOM 1404 C C . SER A 1 185 ? 9.714 -6.038 -5.218 1.00 96.81 185 SER A C 1
ATOM 1406 O O . SER A 1 185 ? 9.724 -5.147 -6.068 1.00 96.81 185 SER A O 1
ATOM 1408 N N . LEU A 1 186 ? 9.292 -7.275 -5.496 1.00 95.88 186 LEU A N 1
ATOM 1409 C CA . LEU A 1 186 ? 8.608 -7.630 -6.740 1.00 95.88 186 LEU A CA 1
ATOM 1410 C C . LEU A 1 186 ? 7.278 -6.870 -6.868 1.00 95.88 186 LEU A C 1
ATOM 1412 O O . LEU A 1 186 ? 6.479 -6.852 -5.937 1.00 95.88 186 LEU A O 1
ATOM 1416 N N . TYR A 1 187 ? 7.017 -6.321 -8.054 1.00 95.12 187 TYR A N 1
ATOM 1417 C CA . TYR A 1 187 ? 5.764 -5.643 -8.383 1.00 95.12 187 TYR A CA 1
ATOM 1418 C C . TYR A 1 187 ? 5.165 -6.190 -9.684 1.00 95.12 187 TYR A C 1
ATOM 1420 O O . TYR A 1 187 ? 5.870 -6.268 -10.688 1.00 95.12 187 TYR A O 1
ATOM 1428 N N . ARG A 1 188 ? 3.873 -6.531 -9.703 1.00 93.88 188 ARG A N 1
ATOM 1429 C CA . ARG A 1 188 ? 3.126 -7.041 -10.869 1.00 93.88 188 ARG A CA 1
ATOM 1430 C C . ARG A 1 188 ? 1.728 -6.437 -10.942 1.00 93.88 188 ARG A C 1
ATOM 1432 O O . ARG A 1 188 ? 1.114 -6.235 -9.914 1.00 93.88 188 ARG A O 1
ATOM 1439 N N . GLY A 1 189 ? 1.157 -6.241 -12.125 1.00 87.50 189 GLY A N 1
ATOM 1440 C CA . GLY A 1 189 ? -0.124 -5.534 -12.288 1.00 87.50 189 GLY A CA 1
ATOM 1441 C C . GLY A 1 189 ? -1.274 -6.083 -11.434 1.00 87.50 189 GLY A C 1
ATOM 1442 O O . GLY A 1 189 ? -1.974 -5.311 -10.787 1.00 87.50 189 GLY A O 1
ATOM 1443 N N . LEU A 1 190 ? -1.421 -7.408 -11.365 1.00 89.38 190 LEU A N 1
ATOM 1444 C CA . LEU A 1 190 ? -2.493 -8.068 -10.607 1.00 89.38 190 LEU A CA 1
ATOM 1445 C C . LEU A 1 190 ? -2.081 -8.545 -9.209 1.00 89.38 190 LEU A C 1
ATOM 1447 O O . LEU A 1 190 ? -2.932 -9.055 -8.490 1.00 89.38 190 LEU A O 1
ATOM 1451 N N . GLY A 1 191 ? -0.812 -8.380 -8.832 1.00 88.56 191 GLY A N 1
ATOM 1452 C CA . GLY A 1 191 ? -0.277 -8.898 -7.576 1.00 88.56 191 GLY A CA 1
ATOM 1453 C C . GLY A 1 191 ? 0.995 -9.752 -7.754 1.00 88.56 191 GLY A C 1
ATOM 1454 O O . GLY A 1 191 ? 1.125 -10.476 -8.751 1.00 88.56 191 GLY A O 1
ATOM 1455 N N . PRO A 1 192 ? 1.986 -9.643 -6.848 1.00 93.88 192 PRO A N 1
ATOM 1456 C CA . PRO A 1 192 ? 2.014 -8.708 -5.730 1.00 93.88 192 PRO A CA 1
ATOM 1457 C C . PRO A 1 192 ? 2.251 -7.255 -6.196 1.00 93.88 192 PRO A C 1
ATOM 1459 O O . PRO A 1 192 ? 3.048 -7.019 -7.101 1.00 93.88 192 PRO A O 1
ATOM 1462 N N . ASN A 1 193 ? 1.551 -6.276 -5.616 1.00 94.44 193 ASN A N 1
ATOM 1463 C CA . ASN A 1 193 ? 1.595 -4.852 -5.999 1.00 94.44 193 ASN A CA 1
ATOM 1464 C C . ASN A 1 193 ? 1.344 -3.917 -4.800 1.00 94.44 193 ASN A C 1
ATOM 1466 O O . ASN A 1 193 ? 1.525 -4.304 -3.647 1.00 94.44 193 ASN A O 1
ATOM 1470 N N . SER A 1 194 ? 0.933 -2.669 -5.056 1.00 94.69 194 SER A N 1
ATOM 1471 C CA . SER A 1 194 ? 0.592 -1.704 -4.000 1.00 94.69 194 SER A CA 1
ATOM 1472 C C . SER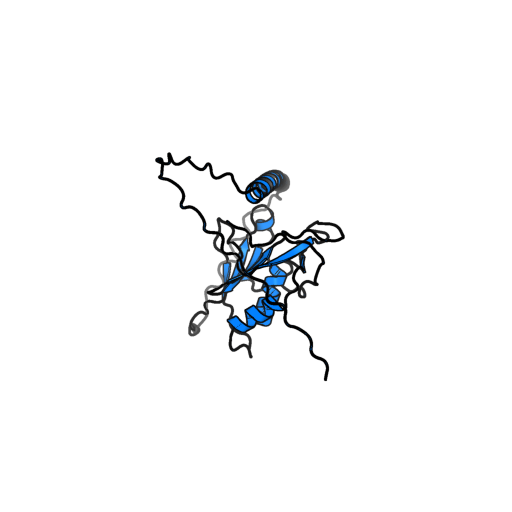 A 1 194 ? -0.553 -2.164 -3.104 1.00 94.69 194 SER A C 1
ATOM 1474 O O . SER A 1 194 ? -0.535 -1.900 -1.905 1.00 94.69 194 SER A O 1
ATOM 1476 N N . ASN A 1 195 ? -1.512 -2.902 -3.659 1.00 96.69 195 ASN A N 1
ATOM 1477 C CA . ASN A 1 195 ? -2.625 -3.472 -2.912 1.00 96.69 195 ASN A CA 1
ATOM 1478 C C . ASN A 1 195 ? -2.152 -4.609 -2.013 1.00 96.69 195 ASN A C 1
ATOM 1480 O O . ASN A 1 195 ? -2.567 -4.674 -0.862 1.00 96.69 195 ASN A O 1
ATOM 1484 N N . THR A 1 196 ? -1.229 -5.446 -2.488 1.00 98.12 196 THR A N 1
ATOM 1485 C CA . THR A 1 196 ? -0.577 -6.474 -1.661 1.00 98.12 196 THR A CA 1
ATOM 1486 C C . THR A 1 196 ? 0.202 -5.861 -0.509 1.00 98.12 196 THR A C 1
ATOM 1488 O O . THR A 1 196 ? 0.130 -6.344 0.619 1.00 98.12 196 THR A O 1
ATOM 1491 N N . PHE A 1 197 ? 0.926 -4.771 -0.769 1.00 98.19 197 PHE A N 1
ATOM 1492 C CA . PHE A 1 197 ? 1.642 -4.036 0.265 1.00 98.19 197 PHE A CA 1
ATOM 1493 C C . PHE A 1 197 ? 0.685 -3.476 1.324 1.00 98.19 197 PHE A C 1
ATOM 1495 O O . PHE A 1 197 ? 0.844 -3.766 2.510 1.00 98.19 197 PHE A O 1
ATOM 1502 N N . ALA A 1 198 ? -0.341 -2.730 0.903 1.00 98.00 198 ALA A N 1
ATOM 1503 C CA . ALA A 1 198 ? -1.324 -2.163 1.820 1.00 98.00 198 ALA A CA 1
ATOM 1504 C C . ALA A 1 198 ? -2.065 -3.263 2.596 1.00 98.00 198 ALA A C 1
ATOM 1506 O O . ALA A 1 198 ? -2.189 -3.168 3.815 1.00 98.00 198 ALA A O 1
ATOM 1507 N N . GLY A 1 199 ? -2.467 -4.340 1.917 1.00 98.19 199 GLY A N 1
ATOM 1508 C CA . GLY A 1 199 ? -3.094 -5.515 2.517 1.00 98.19 199 GLY A CA 1
ATOM 1509 C C . GLY A 1 199 ? -2.194 -6.223 3.524 1.00 98.19 199 GLY A C 1
ATOM 1510 O O . GLY A 1 199 ? -2.661 -6.614 4.590 1.00 98.19 199 GLY A O 1
ATOM 1511 N N . THR A 1 200 ? -0.890 -6.319 3.255 1.00 98.62 200 THR A N 1
ATOM 1512 C CA . THR A 1 200 ? 0.088 -6.901 4.187 1.00 98.62 200 THR A CA 1
ATOM 1513 C C . THR A 1 200 ? 0.170 -6.101 5.487 1.00 98.62 200 THR A C 1
ATOM 1515 O O . THR A 1 200 ? 0.051 -6.677 6.568 1.00 98.62 200 THR A O 1
ATOM 1518 N N . LEU A 1 201 ? 0.331 -4.776 5.400 1.00 98.62 201 LEU A N 1
ATOM 1519 C CA . LEU A 1 201 ? 0.367 -3.899 6.578 1.00 98.62 201 LEU A CA 1
ATOM 1520 C C . LEU A 1 201 ? -0.971 -3.941 7.334 1.00 98.62 201 LEU A C 1
ATOM 1522 O O . LEU A 1 201 ? -0.997 -4.078 8.558 1.00 98.62 201 LEU A O 1
ATOM 1526 N 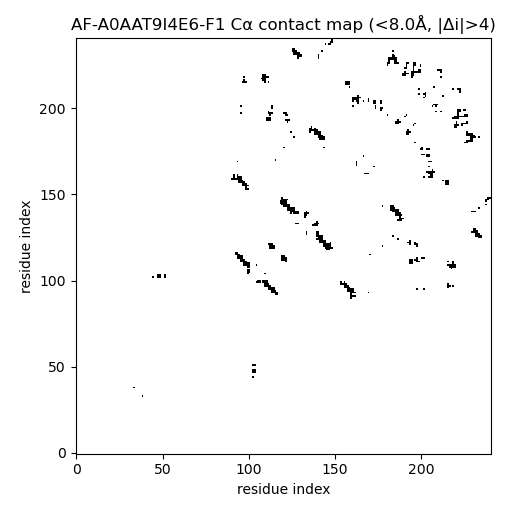N . ALA A 1 202 ? -2.081 -3.870 6.596 1.00 98.38 202 ALA A N 1
ATOM 1527 C CA . ALA A 1 202 ? -3.428 -3.868 7.146 1.00 98.38 202 ALA A CA 1
ATOM 1528 C C . ALA A 1 202 ? -3.752 -5.177 7.883 1.00 98.38 202 ALA A C 1
ATOM 1530 O O . ALA A 1 202 ? -4.201 -5.128 9.021 1.00 98.38 202 ALA A O 1
ATOM 1531 N N . ARG A 1 203 ? -3.468 -6.349 7.302 1.00 98.50 203 ARG A N 1
ATOM 1532 C CA . ARG A 1 203 ? -3.698 -7.655 7.954 1.00 98.50 203 ARG A CA 1
ATOM 1533 C C . ARG A 1 203 ? -2.781 -7.911 9.151 1.00 98.50 203 ARG A C 1
ATOM 1535 O O . ARG A 1 203 ? -3.147 -8.673 10.049 1.00 98.50 203 ARG A O 1
ATOM 1542 N N . ALA A 1 204 ? -1.593 -7.307 9.168 1.00 98.38 204 ALA A N 1
ATOM 1543 C CA . ALA A 1 204 ? -0.681 -7.417 10.301 1.00 98.38 204 ALA A CA 1
ATOM 1544 C C . ALA A 1 204 ? -1.200 -6.654 11.531 1.00 98.38 204 ALA A C 1
ATOM 1546 O O . ALA A 1 204 ? -1.084 -7.158 12.648 1.00 98.38 204 ALA A O 1
ATOM 1547 N N . CYS A 1 205 ? -1.783 -5.467 11.330 1.00 98.56 205 CYS A N 1
ATOM 1548 C CA . CYS A 1 205 ? -2.034 -4.518 12.419 1.00 98.56 205 CYS A CA 1
ATOM 1549 C C . CYS A 1 205 ? -3.504 -4.197 12.686 1.00 98.56 205 CYS A C 1
ATOM 1551 O O . CYS A 1 205 ? -3.853 -3.851 13.816 1.00 98.56 205 CYS A O 1
ATOM 1553 N N . CYS A 1 206 ? -4.359 -4.305 11.674 1.00 98.31 206 CYS A N 1
ATOM 1554 C CA . CYS A 1 206 ? -5.762 -3.942 11.762 1.00 98.31 206 CYS A CA 1
ATOM 1555 C C . CYS A 1 206 ? -6.658 -5.190 11.814 1.00 98.31 206 CYS A C 1
ATOM 1557 O O . CYS A 1 206 ? -6.363 -6.226 11.214 1.00 98.31 206 CYS A O 1
ATOM 1559 N N . ASP A 1 207 ? -7.777 -5.077 12.517 1.00 97.69 207 ASP A N 1
ATOM 1560 C CA . ASP A 1 207 ? -8.817 -6.092 12.590 1.00 97.69 207 ASP A CA 1
ATOM 1561 C C . ASP A 1 207 ? -9.678 -6.105 11.316 1.00 97.69 207 ASP A C 1
ATOM 1563 O O . ASP A 1 207 ? -9.851 -5.073 10.666 1.00 97.69 207 ASP A O 1
ATOM 1567 N N . ASN A 1 208 ? -10.238 -7.268 10.972 1.00 95.69 208 ASN A N 1
ATOM 1568 C CA . ASN A 1 208 ? -11.162 -7.460 9.839 1.00 95.69 208 ASN A CA 1
ATOM 1569 C C . ASN A 1 208 ? -10.647 -6.977 8.461 1.00 95.69 208 ASN A C 1
ATOM 1571 O O . ASN A 1 208 ? -11.425 -6.523 7.625 1.00 95.69 208 ASN A O 1
ATOM 1575 N N . MET A 1 209 ? -9.338 -7.093 8.202 1.00 97.50 209 MET A N 1
ATOM 1576 C CA . MET A 1 209 ? -8.720 -6.774 6.896 1.00 97.50 209 MET A CA 1
ATOM 1577 C C . MET A 1 209 ? -8.494 -8.000 5.992 1.00 97.50 209 MET A C 1
ATOM 1579 O O . MET A 1 209 ? -7.831 -7.895 4.955 1.00 97.50 209 MET A O 1
ATOM 1583 N N . SER A 1 210 ? -8.998 -9.168 6.402 1.00 95.88 210 SER A N 1
ATOM 1584 C CA . SER A 1 210 ? -9.034 -10.391 5.597 1.00 95.88 210 SER A CA 1
ATOM 1585 C C . SER A 1 210 ? -10.400 -11.071 5.775 1.00 95.88 210 SER A C 1
ATOM 1587 O O . SER A 1 210 ? -10.744 -11.403 6.913 1.00 95.88 210 SER A O 1
ATOM 1589 N N . PRO A 1 211 ? -11.186 -11.259 4.698 1.00 95.94 211 PRO A N 1
ATOM 1590 C CA . PRO A 1 211 ? -10.868 -10.899 3.310 1.00 95.94 211 PRO A CA 1
ATOM 1591 C C . PRO A 1 211 ? -10.799 -9.378 3.091 1.00 95.94 211 PRO A C 1
ATOM 1593 O O . PRO A 1 211 ? -11.078 -8.587 3.993 1.00 95.94 211 PRO A O 1
ATOM 1596 N N . GLN A 1 212 ? -10.408 -8.970 1.885 1.00 96.81 212 GLN A N 1
ATOM 1597 C CA . GLN A 1 212 ? -10.436 -7.574 1.455 1.00 96.81 212 GLN A CA 1
ATOM 1598 C C . GLN A 1 212 ? -11.757 -6.851 1.816 1.00 96.81 212 GLN A C 1
ATOM 1600 O O . GLN A 1 212 ? -12.831 -7.311 1.418 1.00 96.81 212 GLN A O 1
ATOM 1605 N N . PRO A 1 213 ? -11.715 -5.681 2.489 1.00 97.75 213 PRO A N 1
ATOM 1606 C CA . PRO A 1 213 ? -12.915 -4.885 2.734 1.00 97.75 213 PRO A CA 1
ATOM 1607 C C . PRO A 1 213 ? -13.586 -4.434 1.428 1.00 97.75 213 PRO A C 1
ATOM 1609 O O . PRO A 1 213 ? -12.950 -3.811 0.574 1.00 97.75 213 PRO A O 1
ATOM 1612 N N . ALA A 1 214 ? -14.893 -4.682 1.295 1.00 97.31 214 ALA A N 1
ATOM 1613 C CA . ALA A 1 214 ? -15.661 -4.350 0.088 1.00 97.31 214 ALA A CA 1
ATOM 1614 C C . ALA A 1 214 ? -15.666 -2.844 -0.237 1.00 97.31 214 ALA A C 1
ATOM 1616 O O . ALA A 1 214 ? -15.656 -2.452 -1.401 1.00 97.31 214 ALA A O 1
ATOM 1617 N N . ALA A 1 215 ? -15.614 -1.990 0.790 1.00 96.62 215 ALA A N 1
ATOM 1618 C CA . ALA A 1 215 ? -15.573 -0.538 0.628 1.00 96.62 215 ALA A CA 1
ATOM 1619 C C . ALA A 1 215 ? -14.322 -0.038 -0.119 1.00 96.62 215 ALA A C 1
ATOM 1621 O O . ALA A 1 215 ? -14.332 1.075 -0.631 1.00 96.62 215 ALA A O 1
ATOM 1622 N N . LEU A 1 216 ? -13.260 -0.845 -0.217 1.00 96.31 216 LEU A N 1
ATOM 1623 C CA . LEU A 1 216 ? -12.059 -0.490 -0.976 1.00 96.31 216 LEU A CA 1
ATOM 1624 C C . LEU A 1 216 ? -12.204 -0.715 -2.496 1.00 96.31 216 LEU A C 1
ATOM 1626 O O . LEU A 1 216 ? -11.270 -0.446 -3.252 1.00 96.31 216 LEU A O 1
ATOM 1630 N N . GLY A 1 217 ? -13.361 -1.194 -2.969 1.00 95.44 217 GLY A N 1
ATOM 1631 C CA . GLY A 1 217 ? -13.590 -1.531 -4.377 1.00 95.44 217 GLY A CA 1
ATOM 1632 C C . GLY A 1 217 ? -12.719 -2.701 -4.836 1.00 95.44 217 GLY A C 1
ATOM 1633 O O . GLY A 1 217 ? -12.374 -3.566 -4.042 1.00 95.44 217 GLY A O 1
ATOM 1634 N N . THR A 1 218 ? -12.351 -2.769 -6.113 1.00 95.81 218 THR A N 1
ATOM 1635 C CA . THR A 1 218 ? -11.507 -3.865 -6.620 1.00 95.81 218 THR A CA 1
ATOM 1636 C C . THR A 1 218 ? -10.032 -3.552 -6.365 1.00 95.81 218 THR A C 1
ATOM 1638 O O . THR A 1 218 ? -9.471 -2.705 -7.053 1.00 95.81 218 THR A O 1
ATOM 1641 N N . VAL A 1 219 ? -9.368 -4.225 -5.418 1.00 95.81 219 VAL A N 1
ATOM 1642 C CA . VAL A 1 219 ? -7.920 -4.055 -5.173 1.00 95.81 219 VAL A CA 1
ATOM 1643 C C . VAL A 1 219 ? -7.169 -5.373 -5.434 1.00 95.81 219 VAL A C 1
ATOM 1645 O O . VAL A 1 219 ? -6.828 -6.098 -4.501 1.00 95.81 219 VAL A O 1
ATOM 1648 N N . PRO A 1 220 ? -6.895 -5.724 -6.709 1.00 95.50 220 PRO A N 1
ATOM 1649 C CA . PRO A 1 220 ? -6.302 -7.015 -7.064 1.00 95.50 220 PRO A CA 1
ATOM 1650 C C . PRO A 1 220 ? -4.943 -7.218 -6.393 1.00 95.50 220 PRO A C 1
ATOM 1652 O O . PRO A 1 220 ? -4.149 -6.274 -6.300 1.00 95.50 220 PRO A O 1
ATOM 1655 N N . GLY A 1 221 ? -4.700 -8.447 -5.936 1.00 96.12 221 GLY A N 1
ATOM 1656 C CA . GLY A 1 221 ? -3.508 -8.830 -5.184 1.00 96.12 221 GLY A CA 1
ATOM 1657 C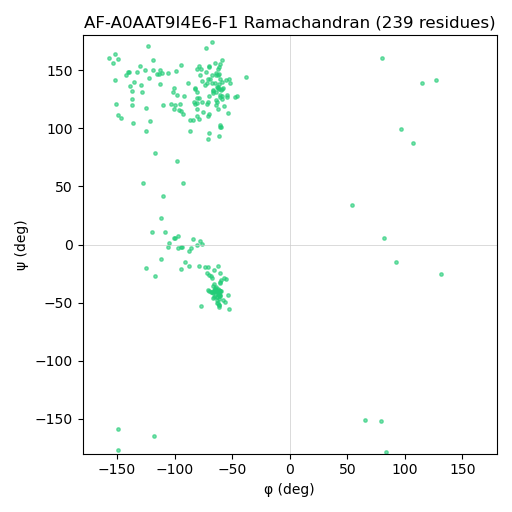 C . GLY A 1 221 ? -3.574 -8.492 -3.693 1.00 96.12 221 GLY A C 1
ATOM 1658 O O . GLY A 1 221 ? -2.576 -8.663 -2.999 1.00 96.12 221 GLY A O 1
ATOM 1659 N N . TRP A 1 222 ? -4.708 -8.003 -3.170 1.00 97.88 222 TRP A N 1
ATOM 1660 C CA . TRP A 1 222 ? -4.850 -7.660 -1.750 1.00 97.88 222 TRP A CA 1
ATOM 1661 C C . TRP A 1 222 ? -4.444 -8.806 -0.829 1.00 97.88 222 TRP A C 1
ATOM 1663 O O . TRP A 1 222 ? -3.567 -8.626 0.014 1.00 97.88 222 TRP A O 1
ATOM 1673 N N . ASP A 1 223 ? -5.058 -9.976 -1.000 1.00 96.81 223 ASP A N 1
ATOM 1674 C CA . ASP A 1 223 ? -4.854 -11.158 -0.156 1.00 96.81 223 ASP A CA 1
ATOM 1675 C C . ASP A 1 223 ? -3.635 -12.006 -0.557 1.00 96.81 223 ASP A C 1
ATOM 1677 O O . ASP A 1 223 ? -3.374 -13.036 0.065 1.00 96.81 223 ASP A O 1
ATOM 1681 N N . ASP A 1 224 ? -2.841 -11.557 -1.535 1.00 96.81 224 ASP A N 1
ATOM 1682 C CA . ASP A 1 224 ? -1.584 -12.217 -1.890 1.00 96.81 224 ASP A CA 1
ATOM 1683 C C . ASP A 1 224 ? -0.604 -12.215 -0.697 1.00 96.81 224 ASP A C 1
ATOM 1685 O O . ASP A 1 224 ? -0.641 -11.317 0.163 1.00 96.81 224 ASP A O 1
ATOM 1689 N N . PRO A 1 225 ? 0.314 -13.198 -0.629 1.00 97.50 225 PRO A N 1
ATOM 1690 C CA . PRO A 1 225 ? 1.416 -13.150 0.323 1.00 97.50 225 PRO A CA 1
ATOM 1691 C C . PRO A 1 225 ? 2.299 -11.908 0.086 1.00 97.50 225 PRO A C 1
ATOM 1693 O O . PRO A 1 225 ? 2.365 -11.410 -1.043 1.00 97.50 225 PRO A O 1
ATOM 1696 N N . PRO A 1 226 ? 3.024 -11.421 1.116 1.00 97.88 226 PRO A N 1
ATOM 1697 C CA . PRO A 1 226 ? 3.937 -10.290 0.967 1.00 97.88 226 PRO A CA 1
ATOM 1698 C C . PRO A 1 226 ? 4.905 -10.497 -0.200 1.00 97.88 226 PRO A C 1
ATOM 1700 O O . PRO A 1 226 ? 5.431 -11.597 -0.393 1.00 97.88 226 PRO A O 1
ATOM 1703 N N . ALA A 1 227 ? 5.157 -9.437 -0.971 1.00 97.38 227 ALA A N 1
ATOM 1704 C CA . ALA A 1 227 ? 6.044 -9.528 -2.121 1.00 97.38 227 ALA A CA 1
ATOM 1705 C C . ALA A 1 227 ? 7.447 -10.003 -1.700 1.00 97.38 227 ALA A C 1
ATOM 1707 O O . ALA A 1 227 ? 8.018 -9.452 -0.752 1.00 97.38 227 ALA A O 1
ATOM 1708 N N . PRO A 1 228 ? 8.054 -10.961 -2.422 1.00 97.06 228 PRO A N 1
ATOM 1709 C CA . PRO A 1 228 ? 9.452 -11.290 -2.203 1.00 97.06 228 PRO A CA 1
ATOM 1710 C C . PRO A 1 228 ? 10.348 -10.100 -2.578 1.00 97.06 228 PRO A C 1
ATOM 1712 O O . PRO A 1 228 ? 9.987 -9.253 -3.406 1.00 97.06 228 PRO A O 1
ATOM 1715 N N . GLY A 1 229 ? 11.546 -10.061 -1.994 1.00 96.56 229 GLY A N 1
ATOM 1716 C CA . GLY A 1 229 ? 12.574 -9.095 -2.373 1.00 96.56 229 GLY A CA 1
ATOM 1717 C C . GLY A 1 229 ? 13.001 -9.256 -3.831 1.00 96.56 229 GLY A C 1
ATOM 1718 O O . GLY A 1 229 ? 13.028 -10.366 -4.368 1.00 96.56 229 GLY A O 1
ATOM 1719 N N . ARG A 1 230 ? 13.347 -8.142 -4.479 1.00 93.81 230 ARG A N 1
ATOM 1720 C CA . ARG A 1 230 ? 13.834 -8.125 -5.861 1.00 93.81 230 ARG A CA 1
ATOM 1721 C C . ARG A 1 230 ? 15.019 -7.179 -5.992 1.00 93.81 230 ARG A C 1
ATOM 1723 O O . ARG A 1 230 ? 14.912 -6.003 -5.676 1.00 93.81 230 ARG A O 1
ATOM 1730 N N . ALA A 1 231 ? 16.136 -7.681 -6.514 1.00 95.00 231 ALA A N 1
ATOM 1731 C CA . ALA A 1 231 ? 17.302 -6.850 -6.793 1.00 95.00 231 ALA A CA 1
ATOM 1732 C C . ALA A 1 231 ? 16.970 -5.783 -7.852 1.00 95.00 231 ALA A C 1
ATOM 1734 O O . ALA A 1 231 ? 16.525 -6.107 -8.960 1.00 95.00 231 ALA A O 1
ATOM 1735 N N . ALA A 1 232 ? 17.172 -4.514 -7.502 1.00 95.06 232 ALA A N 1
ATOM 1736 C CA . ALA A 1 232 ? 16.921 -3.379 -8.377 1.00 95.06 232 ALA A CA 1
ATOM 1737 C C . ALA A 1 232 ? 17.741 -2.153 -7.960 1.00 95.06 232 ALA A C 1
ATOM 1739 O O . ALA A 1 232 ? 18.178 -2.037 -6.815 1.00 95.06 232 ALA A O 1
ATOM 1740 N N . THR A 1 233 ? 17.906 -1.213 -8.886 1.00 93.94 233 THR A N 1
ATOM 1741 C CA . THR A 1 233 ? 18.428 0.128 -8.614 1.00 93.94 233 THR A CA 1
ATOM 1742 C C . THR A 1 233 ? 17.268 1.114 -8.605 1.00 93.94 233 THR A C 1
ATOM 1744 O O . THR A 1 233 ? 16.563 1.245 -9.605 1.00 93.94 233 THR A O 1
ATOM 1747 N N . CYS A 1 234 ? 17.064 1.811 -7.491 1.00 91.25 234 CYS A N 1
ATOM 1748 C CA . CYS A 1 234 ? 15.991 2.791 -7.333 1.00 91.25 234 CYS A CA 1
ATOM 1749 C C . CYS A 1 234 ? 16.587 4.203 -7.210 1.00 91.25 234 CYS A C 1
ATOM 1751 O O . CYS A 1 234 ? 17.597 4.369 -6.521 1.00 91.25 234 CYS A O 1
ATOM 1753 N N . PRO A 1 235 ? 16.001 5.225 -7.856 1.00 87.44 235 PRO A N 1
ATOM 1754 C CA . PRO A 1 235 ? 16.417 6.604 -7.656 1.00 87.44 235 PRO A CA 1
ATOM 1755 C C . PRO A 1 235 ? 16.153 7.028 -6.201 1.00 87.44 235 PRO A C 1
ATOM 1757 O O . PRO A 1 235 ? 15.163 6.588 -5.608 1.00 87.44 235 PRO A O 1
ATOM 1760 N N . PRO A 1 236 ? 17.013 7.879 -5.617 1.00 82.38 236 PRO A N 1
ATOM 1761 C CA . PRO A 1 236 ? 16.824 8.370 -4.259 1.00 82.38 236 PRO A CA 1
ATOM 1762 C C . PRO A 1 236 ? 15.642 9.347 -4.160 1.00 82.38 236 PRO A C 1
ATOM 1764 O O . PRO A 1 236 ? 15.337 10.073 -5.107 1.00 82.38 236 PRO A O 1
ATOM 1767 N N . GLY A 1 237 ? 15.040 9.412 -2.969 1.00 69.88 237 GLY A N 1
ATOM 1768 C CA . GLY A 1 237 ? 13.965 10.353 -2.625 1.00 69.88 237 GLY A CA 1
ATOM 1769 C C . GLY A 1 237 ? 12.587 9.915 -3.120 1.00 69.88 237 GLY A C 1
ATOM 1770 O O . GLY A 1 237 ? 12.491 9.080 -4.009 1.00 69.88 237 GLY A O 1
ATOM 1771 N N . GLY A 1 238 ? 11.512 10.455 -2.536 1.00 66.50 238 GLY A N 1
ATOM 1772 C CA . GLY A 1 238 ? 10.126 10.237 -2.977 1.00 66.50 238 GLY A CA 1
ATOM 1773 C C . GLY A 1 238 ? 9.798 10.973 -4.286 1.00 66.50 238 GLY A C 1
ATOM 1774 O O . GLY A 1 238 ? 10.615 11.748 -4.788 1.00 66.50 238 GLY A O 1
ATOM 1775 N N . PRO A 1 239 ? 8.656 10.697 -4.928 1.00 62.66 239 PRO A N 1
ATOM 1776 C CA . PRO A 1 239 ? 8.122 11.599 -5.946 1.00 62.66 239 PRO A CA 1
ATOM 1777 C C . PRO A 1 239 ? 7.830 12.957 -5.293 1.00 62.66 239 PRO A C 1
ATOM 1779 O O . PRO A 1 239 ? 7.289 13.019 -4.192 1.00 62.66 239 PRO A O 1
ATOM 1782 N N . VAL A 1 240 ? 8.245 14.034 -5.954 1.00 59.44 240 VAL A N 1
ATOM 1783 C CA . VAL A 1 240 ? 7.923 15.405 -5.548 1.00 59.44 240 VAL A CA 1
ATOM 1784 C C . VAL A 1 240 ? 6.778 15.846 -6.446 1.00 59.44 240 VAL A C 1
ATOM 1786 O O . VAL A 1 240 ? 6.949 15.852 -7.667 1.00 59.44 240 VAL A O 1
ATOM 1789 N N . CYS A 1 241 ? 5.622 16.128 -5.852 1.00 55.75 241 CYS A N 1
ATOM 1790 C CA . CYS A 1 241 ? 4.512 16.783 -6.542 1.00 55.75 241 CYS A CA 1
ATOM 1791 C C . CYS A 1 241 ? 4.729 18.294 -6.587 1.00 55.75 241 CYS A C 1
ATOM 1793 O O . CYS A 1 241 ? 5.233 18.843 -5.580 1.00 55.75 241 CYS A O 1
#

Foldseek 3Di:
DDDDDDDDDDDDDDDDDDDDDDDDDPDPPPPPDPDPVRVVVVVVLVVLVVVVVVVVVVCVVPPDPDDPPPPPPPPPPPPDDDPDDPDDDDFAQKKWWWDQDPGPSSVAAIFIWIDHPQFIKWKDQQWQFPDDDCDQAVWHWIFIGRHDDDPPDDDIQIDGFAFDVPQPDLVVLLVVQSVPAAGRFIHHPQDDHRLCSSLSSSVRTGPPPPPPDCSNPHHGHNPPHGTDHTHTGGDDDDDDD

Sequence (241 aa):
MHHLLQKHSATTVQKKKPPESAAPFFAPRCVQRKCAHCEEEEKQQVQRKEMNTVIQKWNMDNAPIGDPERDVHLRQELATATPGLPVVGPSTPYRVCSRELQGSLGAVANHAFVATPASQYAIITRCKPTSGNDWVVTGTAATKTDASPDPCGKGPTCVECRPRPGVTNLDVCLRNAFTAYADPSLYRGLGPNSNTFAGTLARACCDNMSPQPAALGTVPGWDDPPAPGRAATCPPGGPVC

Solvent-accessible surface area (backbone atoms only — not comparable to full-atom values): 14725 Å² total; per-residue (Å²): 141,83,90,80,86,86,81,87,82,85,83,85,82,81,85,81,79,84,85,79,85,88,78,89,79,80,79,75,83,77,75,80,70,73,51,72,67,56,54,52,51,49,53,52,47,50,54,42,48,55,52,44,54,54,51,53,51,52,48,68,79,63,59,77,94,71,79,84,82,79,73,76,77,81,75,78,83,84,85,79,89,83,89,77,84,75,83,81,67,86,80,61,75,32,30,44,32,15,30,69,35,80,70,68,53,29,80,71,29,27,49,30,27,35,39,44,92,88,36,28,38,37,56,44,77,69,28,46,43,76,66,81,67,83,33,51,82,90,24,32,21,22,36,71,41,54,62,50,73,79,72,89,87,66,84,61,41,67,47,76,44,46,58,21,95,90,50,88,50,62,66,63,42,41,53,49,43,56,66,70,48,46,69,37,11,40,24,18,76,62,41,32,30,41,18,7,51,29,31,45,36,37,52,74,31,21,46,80,41,72,67,76,53,72,81,42,57,49,39,57,21,27,88,43,68,72,43,55,67,30,71,50,53,60,72,84,76,71,81,82,131

Radius of gyration: 26.55 Å; Cα contacts (8 Å, |Δi|>4): 356; chains: 1; bounding box: 97×58×58 Å